Protein AF-A0A7Y4ZI83-F1 (afdb_monomer)

Solvent-accessible surface area (backbone atoms only — not comparable to full-atom values): 14086 Å² total; per-residue (Å²): 133,87,82,83,84,79,80,82,80,75,80,59,68,78,67,56,63,63,75,70,56,76,75,59,47,50,58,58,33,47,51,74,76,33,50,47,45,83,35,78,91,77,43,24,41,30,29,87,87,66,54,76,40,38,51,67,87,85,72,91,67,53,80,66,45,32,53,76,69,40,39,47,45,49,40,56,73,41,74,48,79,61,83,77,60,78,90,58,80,46,89,42,87,79,33,39,49,61,72,34,58,50,62,66,48,50,26,53,56,44,37,81,44,65,68,54,22,58,77,42,50,38,80,48,63,43,83,87,41,81,39,49,28,21,56,90,48,46,62,42,48,49,51,27,25,62,60,40,55,75,53,47,73,38,67,88,54,36,58,44,61,78,37,63,72,47,23,60,50,78,43,58,38,89,98,54,91,49,74,31,59,28,37,45,18,45,22,39,28,39,20,51,95,64,42,42,43,50,90,80,52,81,76,94,61,83,73,78,55,64,71,59,54,38,32,39,34,76,52,24,24,46,53,30,51,54,20,42,74,22,30,46,24,35,34,37,66,45,50,50,62,69,42,91,73,84

Foldseek 3Di:
DDDDDDDDDDDPPVVVVQVPPPQQLQVVLLVVQFQWDDDSVQQFTAFPVGDTAHSDPPDDDDLVCQAAPNGRVSQPVAADDAQLDDQDAQPDLSQARRNGDDVRRLCRGQNVDLVSNVVQWDWDAALNDIATAGVSCRVLRVQLRVLCVVVCVDVLQSLQAPDKPGQADFDADPPGPHTDLNPSSFKTFTNQVQWDFPVVDDDQDASHDSSSCSSNVVSQWDAQSSGSRRTRRMIGHHNSSHDPSD

Mean predicted aligned error: 6.46 Å

Radius of gyration: 21.44 Å; Cα contacts (8 Å, |Δi|>4): 418; chains: 1; bounding box: 78×40×59 Å

Structure (mmCIF, N/CA/C/O backbone):
data_AF-A0A7Y4ZI83-F1
#
_entry.id   AF-A0A7Y4ZI83-F1
#
loop_
_atom_site.group_PDB
_atom_site.id
_atom_site.type_symbol
_atom_site.label_atom_id
_atom_site.label_alt_id
_atom_site.label_comp_id
_atom_site.label_asym_id
_atom_site.label_entity_id
_atom_site.label_seq_id
_atom_site.pdbx_PDB_ins_code
_atom_site.Cartn_x
_atom_site.Cartn_y
_atom_site.Cartn_z
_atom_site.occupancy
_atom_site.B_iso_or_equiv
_atom_site.auth_seq_id
_atom_site.auth_comp_id
_atom_site.auth_asym_id
_atom_site.auth_atom_id
_atom_site.pdbx_PDB_model_num
ATOM 1 N N . VAL A 1 1 ? -59.456 -18.390 36.848 1.00 38.06 1 VAL A N 1
ATOM 2 C CA . VAL A 1 1 ? -59.062 -18.741 35.468 1.00 38.06 1 VAL A CA 1
ATOM 3 C C . VAL A 1 1 ? -58.897 -17.428 34.722 1.00 38.06 1 VAL A C 1
ATOM 5 O O . VAL A 1 1 ? -59.898 -16.741 34.627 1.00 38.06 1 VAL A O 1
ATOM 8 N N . VAL A 1 2 ? -57.631 -17.092 34.410 1.00 41.62 2 VAL A N 1
ATOM 9 C CA . VAL A 1 2 ? -57.035 -16.177 33.392 1.00 41.62 2 VAL A CA 1
ATOM 10 C C . VAL A 1 2 ? -57.798 -14.884 33.008 1.00 41.62 2 VAL A C 1
ATOM 12 O O . VAL A 1 2 ? -59.008 -14.880 32.888 1.00 41.62 2 VAL A O 1
ATOM 15 N N . ASP A 1 3 ? -57.173 -13.730 32.784 1.00 36.31 3 ASP A N 1
ATOM 16 C CA . ASP A 1 3 ? -55.973 -13.545 31.971 1.00 36.31 3 ASP A CA 1
ATOM 17 C C . ASP A 1 3 ? -55.315 -12.178 32.251 1.00 36.31 3 ASP A C 1
ATOM 19 O O . ASP A 1 3 ? -55.998 -11.169 32.444 1.00 36.31 3 ASP A O 1
ATOM 23 N N . ALA A 1 4 ? -53.984 -12.159 32.296 1.00 44.69 4 ALA A N 1
ATOM 24 C CA . ALA A 1 4 ? -53.177 -10.964 32.507 1.00 44.69 4 ALA A CA 1
ATOM 25 C C . ALA A 1 4 ? -52.835 -10.355 31.142 1.00 44.69 4 ALA A C 1
ATOM 27 O O . ALA A 1 4 ? -52.120 -10.960 30.346 1.00 44.69 4 ALA A O 1
ATOM 28 N N . GLY A 1 5 ? -53.349 -9.154 30.870 1.00 37.41 5 GLY A N 1
ATOM 29 C CA . GLY A 1 5 ? -53.087 -8.432 29.627 1.00 37.41 5 GLY A CA 1
ATOM 30 C C . GLY A 1 5 ? -51.596 -8.145 29.442 1.00 37.41 5 GLY A C 1
ATOM 31 O O . GLY A 1 5 ? -50.998 -7.391 30.209 1.00 37.41 5 GLY A O 1
ATOM 32 N N . ALA A 1 6 ? -51.005 -8.746 28.411 1.00 44.97 6 ALA A N 1
ATOM 33 C CA . ALA A 1 6 ? -49.639 -8.487 27.987 1.00 44.97 6 ALA A CA 1
ATOM 34 C C . ALA A 1 6 ? -49.512 -7.050 27.454 1.00 44.97 6 ALA A C 1
ATOM 36 O O . ALA A 1 6 ? -50.158 -6.671 26.475 1.00 44.97 6 ALA A O 1
ATOM 37 N N . ALA A 1 7 ? -48.654 -6.252 28.088 1.00 45.84 7 ALA A N 1
ATOM 38 C CA . ALA A 1 7 ? -48.242 -4.961 27.559 1.00 45.84 7 ALA A CA 1
ATOM 39 C C . ALA A 1 7 ? -47.350 -5.187 26.330 1.00 45.84 7 ALA A C 1
ATOM 41 O O . ALA A 1 7 ? -46.220 -5.662 26.443 1.00 45.84 7 ALA A O 1
ATOM 42 N N . VAL A 1 8 ? -47.865 -4.844 25.150 1.00 49.06 8 VAL A N 1
ATOM 43 C CA . VAL A 1 8 ? -47.078 -4.772 23.917 1.00 49.06 8 VAL A CA 1
ATOM 44 C C . VAL A 1 8 ? -46.172 -3.547 24.022 1.00 49.06 8 VAL A C 1
ATOM 46 O O . VAL A 1 8 ? -46.619 -2.408 23.898 1.00 49.06 8 VAL A O 1
ATOM 49 N N . THR A 1 9 ? -44.890 -3.770 24.293 1.00 48.97 9 THR A N 1
ATOM 50 C CA . THR A 1 9 ? -43.865 -2.728 24.249 1.00 48.97 9 THR A CA 1
ATOM 51 C C . THR A 1 9 ? -43.583 -2.356 22.796 1.00 48.97 9 THR A C 1
ATOM 53 O O . THR A 1 9 ? -42.974 -3.108 22.038 1.00 48.97 9 THR A O 1
ATOM 56 N N . VAL A 1 10 ? -44.039 -1.171 22.394 1.00 52.62 10 VAL A N 1
ATOM 57 C CA . VAL A 1 10 ? -43.678 -0.567 21.106 1.00 52.62 10 VAL A CA 1
ATOM 58 C C . VAL A 1 10 ? -42.205 -0.138 21.180 1.00 52.62 10 VAL A C 1
ATOM 60 O O . VAL A 1 10 ? -41.837 0.565 22.127 1.00 52.62 10 VAL A O 1
ATOM 63 N N . PRO A 1 11 ? -41.333 -0.531 20.234 1.00 47.09 11 PRO A N 1
ATOM 64 C CA . PRO A 1 11 ? -39.945 -0.088 20.249 1.00 47.09 11 PRO A CA 1
ATOM 65 C C . PRO A 1 11 ? -39.889 1.432 20.086 1.00 47.09 11 PRO A C 1
ATOM 67 O O . PRO A 1 11 ? -40.530 1.993 19.199 1.00 47.09 11 PRO A O 1
ATOM 70 N N . SER A 1 12 ? -39.101 2.107 20.924 1.00 47.91 12 SER A N 1
ATOM 71 C CA . SER A 1 12 ? -38.823 3.537 20.770 1.00 47.91 12 SER A CA 1
ATOM 72 C C . SER A 1 12 ? -38.246 3.827 19.378 1.00 47.91 12 SER A C 1
ATOM 74 O O . SER A 1 12 ? -37.313 3.149 18.930 1.00 47.91 12 SER A O 1
ATOM 76 N N . ALA A 1 13 ? -38.761 4.871 18.722 1.00 45.69 13 ALA A N 1
ATOM 77 C CA . ALA A 1 13 ? -38.330 5.354 17.406 1.00 45.69 13 ALA A CA 1
ATOM 78 C C . ALA A 1 13 ? -36.811 5.638 17.321 1.00 45.69 13 ALA A C 1
ATOM 80 O O . ALA A 1 13 ? -36.222 5.572 16.243 1.00 45.69 13 ALA A O 1
ATOM 81 N N . ALA A 1 14 ? -36.143 5.856 18.461 1.00 45.97 14 ALA A N 1
ATOM 82 C CA . ALA A 1 14 ? -34.689 6.026 18.549 1.00 45.97 14 ALA A CA 1
ATOM 83 C C . ALA A 1 14 ? -33.875 4.731 18.316 1.00 45.97 14 ALA A C 1
ATOM 85 O O . ALA A 1 14 ? -32.657 4.787 18.123 1.00 45.97 14 ALA A O 1
ATOM 86 N N . SER A 1 15 ? -34.523 3.562 18.370 1.00 40.34 15 SER A N 1
ATOM 87 C CA . SER A 1 15 ? -33.916 2.257 18.057 1.00 40.34 15 SER A CA 1
ATOM 88 C C . SER A 1 15 ? -34.095 1.857 16.588 1.00 40.34 15 SER A C 1
ATOM 90 O O . SER A 1 15 ? -33.256 1.141 16.044 1.00 40.34 15 SER A O 1
ATOM 92 N N . GLN A 1 16 ? -35.149 2.359 15.935 1.00 33.91 16 GLN A N 1
ATOM 93 C CA . GLN A 1 16 ? -35.398 2.155 14.507 1.00 33.91 16 GLN A CA 1
ATOM 94 C C . GLN A 1 16 ? -34.557 3.110 13.649 1.00 33.91 16 GLN A C 1
ATOM 96 O O . GLN A 1 16 ? -33.965 2.658 12.676 1.00 33.91 16 GLN A O 1
ATOM 101 N N . SER A 1 17 ? -34.351 4.369 14.066 1.00 42.28 17 SER A N 1
ATOM 102 C CA . SER A 1 17 ? -33.544 5.326 13.283 1.00 42.28 17 SER A CA 1
ATOM 103 C C . SER A 1 17 ? -32.049 4.982 13.173 1.00 42.28 17 SER A C 1
ATOM 105 O O . SER A 1 17 ? -31.362 5.508 12.302 1.00 42.28 17 SER A O 1
ATOM 107 N N . ARG A 1 18 ? -31.524 4.083 14.021 1.00 49.78 18 ARG A N 1
ATOM 108 C CA . ARG A 1 18 ? -30.122 3.627 13.950 1.00 49.78 18 ARG A CA 1
ATOM 109 C C . ARG A 1 18 ? -29.888 2.482 12.968 1.00 49.78 18 ARG A C 1
ATOM 111 O O . ARG A 1 18 ? -28.749 2.295 12.554 1.00 49.78 18 ARG A O 1
ATOM 118 N N . LYS A 1 19 ? -30.930 1.726 12.604 1.00 43.03 19 LYS A N 1
ATOM 119 C CA . LYS A 1 19 ? -30.822 0.615 11.642 1.00 43.03 19 LYS A CA 1
ATOM 120 C C . LYS A 1 19 ? -30.797 1.089 10.185 1.00 43.03 19 LYS A C 1
ATOM 122 O O . LYS A 1 19 ? -30.285 0.362 9.343 1.00 43.03 19 LYS A O 1
ATOM 127 N N . ASP A 1 20 ? -31.246 2.320 9.932 1.00 43.06 20 ASP A N 1
ATOM 128 C CA . ASP A 1 20 ? -31.341 2.913 8.591 1.00 43.06 20 ASP A CA 1
ATOM 129 C C . ASP A 1 20 ? -30.224 3.926 8.279 1.00 43.06 20 ASP A C 1
ATOM 131 O O . ASP A 1 20 ? -30.197 4.522 7.200 1.00 43.06 20 ASP A O 1
ATOM 135 N N . ALA A 1 21 ? -29.272 4.134 9.196 1.00 58.34 21 ALA A N 1
ATOM 136 C CA . ALA A 1 21 ? -28.102 4.955 8.906 1.00 58.34 21 ALA A CA 1
ATOM 137 C C . ALA A 1 21 ? -27.223 4.223 7.883 1.00 58.34 21 ALA A C 1
ATOM 139 O O . ALA A 1 21 ? -26.660 3.167 8.179 1.00 58.34 21 ALA A O 1
ATOM 140 N N . ALA A 1 22 ? -27.108 4.786 6.677 1.00 70.00 22 ALA A N 1
ATOM 141 C CA . ALA A 1 22 ? -26.214 4.266 5.654 1.00 70.00 22 ALA A CA 1
ATOM 142 C C . ALA A 1 22 ? -24.811 4.059 6.245 1.00 70.00 22 ALA A C 1
ATOM 144 O O . ALA A 1 22 ? -24.264 4.953 6.895 1.00 70.00 22 ALA A O 1
ATOM 145 N N . LEU A 1 23 ? -24.245 2.867 6.032 1.00 78.00 23 LEU A N 1
ATOM 146 C CA . LEU A 1 23 ? -22.885 2.553 6.464 1.00 78.00 23 LEU A CA 1
ATOM 147 C C . LEU A 1 23 ? -21.909 3.633 5.977 1.00 78.00 23 LEU A C 1
ATOM 149 O O . LEU A 1 23 ? -21.986 4.002 4.797 1.00 78.00 23 LEU A O 1
ATOM 153 N N . PRO A 1 24 ? -20.980 4.103 6.834 1.00 81.00 24 PRO A N 1
ATOM 154 C CA . PRO A 1 24 ? -19.895 4.962 6.387 1.00 81.00 24 PRO A CA 1
ATOM 155 C C . PRO A 1 24 ? -19.172 4.314 5.206 1.00 81.00 24 PRO A C 1
ATOM 157 O O . PRO A 1 24 ? -18.986 3.097 5.176 1.00 81.00 24 PRO A O 1
ATOM 160 N N . ARG A 1 25 ? -18.785 5.133 4.226 1.00 75.25 25 ARG A N 1
ATOM 161 C CA . ARG A 1 25 ? -18.203 4.683 2.953 1.00 75.25 25 ARG A CA 1
ATOM 162 C C . ARG A 1 25 ? -17.086 3.657 3.149 1.00 75.25 25 ARG A C 1
ATOM 164 O O . ARG A 1 25 ? -17.216 2.533 2.673 1.00 75.25 25 ARG A O 1
ATOM 171 N N . GLY A 1 26 ? -16.094 4.002 3.971 1.00 87.62 26 GLY A N 1
ATOM 172 C CA . GLY A 1 26 ? -14.945 3.146 4.265 1.00 87.62 26 GLY A CA 1
ATOM 173 C C . GLY A 1 26 ? -15.297 1.768 4.833 1.00 87.62 26 GLY A C 1
ATOM 174 O O . GLY A 1 26 ? -14.647 0.783 4.499 1.00 87.62 26 GLY A O 1
ATOM 175 N N . VAL A 1 27 ? -16.378 1.651 5.612 1.00 93.69 27 VAL A N 1
ATOM 176 C CA . VAL A 1 27 ? -16.786 0.380 6.237 1.00 93.69 27 VAL A CA 1
ATOM 177 C C . VAL A 1 27 ? -17.100 -0.684 5.187 1.00 93.69 27 VAL A C 1
ATOM 179 O O . VAL A 1 27 ? -16.670 -1.827 5.324 1.00 93.69 27 VAL A O 1
ATOM 182 N N . LYS A 1 28 ? -17.815 -0.317 4.116 1.00 91.75 28 LYS A N 1
ATOM 183 C CA . LYS A 1 28 ? -18.154 -1.263 3.039 1.00 91.75 28 LYS A CA 1
ATOM 184 C C . LYS A 1 28 ? -16.903 -1.771 2.324 1.00 91.75 28 LYS A C 1
ATOM 186 O O . LYS A 1 28 ? -16.801 -2.962 2.049 1.00 91.75 28 LYS A O 1
ATOM 191 N N . CYS A 1 29 ? -15.953 -0.874 2.084 1.00 93.00 29 CYS A N 1
ATOM 192 C CA . CYS A 1 29 ? -14.689 -1.164 1.415 1.00 93.00 29 CYS A CA 1
ATOM 193 C C . CYS A 1 29 ? -13.855 -2.151 2.234 1.00 93.00 29 CYS A C 1
ATOM 195 O O . CYS A 1 29 ? -13.339 -3.130 1.702 1.00 93.00 29 CYS A O 1
ATOM 197 N N . ILE A 1 30 ? -13.781 -1.951 3.554 1.00 96.62 30 ILE A N 1
ATOM 198 C CA . ILE A 1 30 ? -13.048 -2.878 4.417 1.00 96.62 30 ILE A CA 1
ATOM 199 C C . ILE A 1 30 ? -13.700 -4.267 4.427 1.00 96.62 30 ILE A C 1
ATOM 201 O O . ILE A 1 30 ? -12.993 -5.257 4.271 1.00 96.62 30 ILE A O 1
ATOM 205 N N . VAL A 1 31 ? -15.031 -4.358 4.537 1.00 95.56 31 VAL A N 1
ATOM 206 C CA . VAL A 1 31 ? -15.750 -5.650 4.502 1.00 95.56 31 VAL A CA 1
ATOM 207 C C . VAL A 1 31 ? -15.535 -6.397 3.181 1.00 95.56 31 VAL A C 1
ATOM 209 O O . VAL A 1 31 ? -15.493 -7.623 3.168 1.00 95.56 31 VAL A O 1
ATOM 212 N N . HIS A 1 32 ? -15.387 -5.681 2.065 1.00 94.38 32 HIS A N 1
ATOM 213 C CA . HIS A 1 32 ? -15.145 -6.297 0.761 1.00 94.38 32 HIS A CA 1
ATOM 214 C C . HIS A 1 32 ? -13.726 -6.884 0.641 1.00 94.38 32 HIS A C 1
ATOM 216 O O . HIS A 1 32 ? -13.555 -7.978 0.100 1.00 94.38 32 HIS A O 1
ATOM 222 N N . HIS A 1 33 ? -12.707 -6.185 1.151 1.00 95.94 33 HIS A N 1
ATOM 223 C CA . HIS A 1 33 ? -11.301 -6.546 0.903 1.00 95.94 33 HIS A CA 1
ATOM 224 C C . HIS A 1 33 ? -10.627 -7.340 2.026 1.00 95.94 33 HIS A C 1
ATOM 226 O O . HIS A 1 33 ? -9.616 -8.002 1.772 1.00 95.94 33 HIS A O 1
ATOM 232 N N . TYR A 1 34 ? -11.175 -7.317 3.241 1.00 97.81 34 TYR A N 1
ATOM 233 C CA . TYR A 1 34 ? -10.548 -7.892 4.433 1.00 97.81 34 TYR A CA 1
ATOM 234 C C . TYR A 1 34 ? -11.441 -8.921 5.134 1.00 97.81 34 TYR A C 1
ATOM 236 O O . TYR A 1 34 ? -12.664 -8.882 5.046 1.00 97.81 34 TYR A O 1
ATOM 244 N N . ASP A 1 35 ? -10.814 -9.842 5.868 1.00 97.94 35 ASP A N 1
ATOM 245 C CA . ASP A 1 35 ? -11.496 -10.912 6.605 1.00 97.94 35 ASP A CA 1
ATOM 246 C C . ASP A 1 35 ? -12.074 -10.388 7.935 1.00 97.94 35 ASP A C 1
ATOM 248 O O . ASP A 1 35 ? -11.565 -10.681 9.024 1.00 97.94 35 ASP A O 1
ATOM 252 N N . VAL A 1 36 ? -13.140 -9.591 7.830 1.00 98.25 36 VAL A N 1
ATOM 253 C CA . VAL A 1 36 ? -13.862 -8.978 8.952 1.00 98.25 36 VAL A CA 1
ATOM 254 C C . VAL A 1 36 ? -15.372 -9.162 8.833 1.00 98.25 36 VAL A C 1
ATOM 256 O O . VAL A 1 36 ? -15.923 -9.219 7.737 1.00 98.25 36 VAL A O 1
ATOM 259 N N . ASP A 1 37 ? -16.040 -9.177 9.978 1.00 97.25 37 ASP A N 1
ATOM 260 C CA . ASP A 1 37 ? -17.491 -9.202 10.096 1.00 97.25 37 ASP A CA 1
ATOM 261 C C . ASP A 1 37 ? -18.030 -7.826 10.502 1.00 97.25 37 ASP A C 1
ATOM 263 O O . ASP A 1 37 ? -17.409 -7.073 11.260 1.00 97.25 37 ASP A O 1
ATOM 267 N N . LEU A 1 38 ? -19.220 -7.498 10.003 1.00 96.69 38 LEU A N 1
ATOM 268 C CA . LEU A 1 38 ? -19.901 -6.244 10.298 1.00 96.69 38 LEU A CA 1
ATOM 269 C C . LEU A 1 38 ? -20.761 -6.366 11.563 1.00 96.69 38 LEU A C 1
ATOM 271 O O . LEU A 1 38 ? -21.749 -7.098 11.574 1.00 96.69 38 LEU A O 1
ATOM 275 N N . ASP A 1 39 ? -20.465 -5.566 12.587 1.00 95.56 39 ASP A N 1
ATOM 276 C CA . ASP A 1 39 ? -21.328 -5.391 13.756 1.00 95.56 39 ASP A CA 1
ATOM 277 C C . ASP A 1 39 ? -22.006 -4.015 13.723 1.00 95.56 39 ASP A C 1
ATOM 279 O O . ASP A 1 39 ? -21.489 -3.009 14.216 1.00 95.56 39 ASP A O 1
ATOM 283 N N . LEU A 1 40 ? -23.205 -3.973 13.138 1.00 92.44 40 LEU A N 1
ATOM 284 C CA . LEU A 1 40 ? -24.012 -2.754 13.035 1.00 92.44 40 LEU A CA 1
ATOM 285 C C . LEU A 1 40 ? -24.469 -2.214 14.393 1.00 92.44 40 LEU A C 1
ATOM 287 O O . LEU A 1 40 ? -24.540 -0.998 14.573 1.00 92.44 40 LEU A O 1
ATOM 291 N N . ALA A 1 41 ? -24.798 -3.096 15.340 1.00 91.25 41 ALA A N 1
ATOM 292 C CA . ALA A 1 41 ? -25.308 -2.691 16.647 1.00 91.25 41 ALA A CA 1
ATOM 293 C C . ALA A 1 41 ? -24.195 -2.061 17.490 1.00 91.25 41 ALA A C 1
ATOM 295 O O . ALA A 1 41 ? -24.400 -1.018 18.111 1.00 91.25 41 ALA A O 1
ATOM 296 N N . GLY A 1 42 ? -23.010 -2.672 17.455 1.00 92.19 42 GLY A N 1
ATOM 297 C CA . GLY A 1 42 ? -21.800 -2.161 18.086 1.00 92.19 42 GLY A CA 1
ATOM 298 C C . GLY A 1 42 ? -21.071 -1.082 17.285 1.00 92.19 42 GLY A C 1
ATOM 299 O O . GLY A 1 42 ? -20.079 -0.562 17.786 1.00 92.19 42 GLY A O 1
ATOM 300 N N . ARG A 1 43 ? -21.538 -0.755 16.069 1.00 94.88 43 ARG A N 1
ATOM 301 C CA . ARG A 1 43 ? -20.896 0.174 15.120 1.00 94.88 43 ARG A CA 1
ATOM 302 C C . ARG A 1 43 ? -19.400 -0.103 14.943 1.00 94.88 43 ARG A C 1
ATOM 304 O O . ARG A 1 43 ? -18.574 0.802 15.058 1.00 94.88 43 ARG A O 1
ATOM 311 N N . ALA A 1 44 ? -19.065 -1.364 14.698 1.00 97.19 44 ALA A N 1
ATOM 312 C CA . ALA A 1 44 ? -17.690 -1.830 14.615 1.00 97.19 44 ALA A CA 1
ATOM 313 C C . ALA A 1 44 ? -17.509 -2.900 13.534 1.00 97.19 44 ALA A C 1
ATOM 315 O O . ALA A 1 44 ? -18.455 -3.583 13.135 1.00 97.19 44 ALA A O 1
ATOM 316 N N . LEU A 1 45 ? -16.270 -3.054 13.081 1.00 98.00 45 LEU A N 1
ATOM 317 C CA . LEU A 1 45 ? -15.800 -4.223 12.351 1.00 98.00 45 LEU A CA 1
ATOM 318 C C . LEU A 1 45 ? -15.109 -5.169 13.327 1.00 98.00 45 LEU A C 1
ATOM 320 O O . LEU A 1 45 ? -14.360 -4.730 14.202 1.00 98.00 45 LEU A O 1
ATOM 324 N N . VAL A 1 46 ? -15.380 -6.463 13.188 1.00 98.38 46 VAL A N 1
ATOM 325 C CA . VAL A 1 46 ? -14.880 -7.499 14.094 1.00 98.38 46 VAL A CA 1
ATOM 326 C C . VAL A 1 46 ? -14.042 -8.491 13.304 1.00 98.38 46 VAL A C 1
ATOM 328 O O . VAL A 1 46 ? -14.502 -9.037 12.307 1.00 98.38 46 VAL A O 1
ATOM 331 N N . THR A 1 47 ? -12.802 -8.729 13.719 1.00 98.06 47 THR A N 1
ATOM 332 C CA . THR A 1 47 ? -11.977 -9.773 13.096 1.00 98.06 47 THR A CA 1
ATOM 333 C C . THR A 1 47 ? -12.365 -11.150 13.632 1.00 98.06 47 THR A C 1
ATOM 335 O O . THR A 1 47 ? -12.901 -11.275 14.733 1.00 98.06 47 THR A O 1
ATOM 338 N N . LYS A 1 48 ? -12.000 -12.223 12.920 1.00 92.56 48 LYS A N 1
ATOM 339 C CA . LYS A 1 48 ? -12.169 -13.602 13.425 1.00 92.56 48 LYS A CA 1
ATOM 340 C C . LYS A 1 48 ? -11.436 -13.873 14.745 1.00 92.56 48 LYS A C 1
ATOM 342 O O . LYS A 1 48 ? -11.815 -14.783 15.474 1.00 92.56 48 LYS A O 1
ATOM 347 N N . ALA A 1 49 ? -10.393 -13.096 15.044 1.00 93.56 49 ALA A N 1
ATOM 348 C CA . ALA A 1 49 ? -9.663 -13.163 16.308 1.00 93.56 49 ALA A CA 1
ATOM 349 C C . ALA A 1 49 ? -10.380 -12.429 17.459 1.00 93.56 49 ALA A C 1
ATOM 351 O O . ALA A 1 49 ? -9.944 -12.517 18.603 1.00 93.56 49 ALA A O 1
ATOM 352 N N . GLY A 1 50 ? -11.477 -11.721 17.170 1.00 96.44 50 GLY A N 1
ATOM 353 C CA . GLY A 1 50 ? -12.262 -10.969 18.145 1.00 96.44 50 GLY A CA 1
ATOM 354 C C . GLY A 1 50 ? -11.819 -9.517 18.334 1.00 96.44 50 GLY A C 1
ATOM 355 O O . GLY A 1 50 ? -12.410 -8.831 19.168 1.00 96.44 50 GLY A O 1
ATOM 356 N N . ASP A 1 51 ? -10.831 -9.026 17.572 1.00 97.75 51 ASP A N 1
ATOM 357 C CA . ASP A 1 51 ? -10.480 -7.600 17.579 1.00 97.75 51 ASP A CA 1
ATOM 358 C C . ASP A 1 51 ? -11.697 -6.795 17.111 1.00 97.75 51 ASP A C 1
ATOM 360 O O . ASP A 1 51 ? -12.277 -7.099 16.067 1.00 97.75 51 ASP A O 1
ATOM 364 N N . ARG A 1 52 ? -12.078 -5.765 17.869 1.00 98.00 52 ARG A N 1
ATOM 365 C CA . ARG A 1 52 ? -13.201 -4.879 17.542 1.00 98.00 52 ARG A CA 1
ATOM 366 C C . ARG A 1 52 ? -12.675 -3.491 17.220 1.00 98.00 52 ARG A C 1
ATOM 368 O O . ARG A 1 52 ? -12.076 -2.853 18.080 1.00 98.00 52 ARG A O 1
ATOM 375 N N . VAL A 1 53 ? -12.931 -3.028 16.004 1.00 98.12 53 VAL A N 1
ATOM 376 C CA . VAL A 1 53 ? -12.487 -1.722 15.510 1.00 98.12 53 VAL A CA 1
ATOM 377 C C . VAL A 1 53 ? -13.724 -0.870 15.232 1.00 98.12 53 VAL A C 1
ATOM 379 O O . VAL A 1 53 ? -14.551 -1.282 14.413 1.00 98.12 53 VAL A O 1
ATOM 382 N N . PRO A 1 54 ? -13.911 0.274 15.912 1.00 97.00 54 PRO A N 1
ATOM 383 C CA . PRO A 1 54 ? -15.083 1.116 15.700 1.00 97.00 54 PRO A CA 1
ATOM 384 C C . PRO A 1 54 ? -15.106 1.683 14.274 1.00 97.00 54 PRO A C 1
ATOM 386 O O . PRO A 1 54 ? -14.075 1.803 13.619 1.00 97.00 54 PRO A O 1
ATOM 389 N N . PHE A 1 55 ? -16.298 2.017 13.777 1.00 96.31 55 PHE A N 1
ATOM 390 C CA . PHE A 1 55 ? -16.427 2.731 12.501 1.00 96.31 55 PHE A CA 1
ATOM 391 C C . PHE A 1 55 ? -15.909 4.168 12.563 1.00 96.31 55 PHE A C 1
ATOM 393 O O . PHE A 1 55 ? -15.589 4.707 11.511 1.00 96.31 55 PHE A O 1
ATOM 400 N N . ASP A 1 56 ? -16.015 4.760 13.755 1.00 95.44 56 ASP A N 1
ATOM 401 C CA . ASP A 1 56 ? -15.642 6.122 14.136 1.00 95.44 56 ASP A CA 1
ATOM 402 C C . ASP A 1 56 ? -15.623 6.174 15.670 1.00 95.44 56 ASP A C 1
ATOM 404 O O . ASP A 1 56 ? -16.641 5.848 16.302 1.00 95.44 56 ASP A O 1
ATOM 408 N N . ASP A 1 57 ? -14.473 6.486 16.273 1.00 94.75 57 ASP A N 1
ATOM 409 C CA . ASP A 1 57 ? -14.328 6.617 17.730 1.00 94.75 57 ASP A CA 1
ATOM 410 C C . ASP A 1 57 ? -14.721 8.004 18.278 1.00 94.75 57 ASP A C 1
ATOM 412 O O . ASP A 1 57 ? -14.776 8.207 19.496 1.00 94.75 57 ASP A O 1
ATOM 416 N N . GLY A 1 58 ? -15.059 8.943 17.392 1.00 95.06 58 GLY A N 1
ATOM 417 C CA . GLY A 1 58 ? -15.492 10.302 17.695 1.00 95.06 58 GLY A CA 1
ATOM 418 C C . GLY A 1 58 ? -14.361 11.252 18.090 1.00 95.06 58 GLY A C 1
ATOM 419 O O . GLY A 1 58 ? -14.639 12.388 18.490 1.00 95.06 58 GLY A O 1
ATOM 420 N N . GLN A 1 59 ? -13.098 10.825 18.018 1.00 96.06 59 GLN A N 1
ATOM 421 C CA . GLN A 1 59 ? -11.954 11.636 18.415 1.00 96.06 59 GLN A CA 1
ATOM 422 C C . GLN A 1 59 ? -11.422 12.473 17.249 1.00 96.06 59 GLN A C 1
ATOM 424 O O . GLN A 1 59 ? -11.252 12.021 16.121 1.00 96.06 59 GLN A O 1
ATOM 429 N N . THR A 1 60 ? -11.061 13.726 17.534 1.00 96.12 60 THR A N 1
ATOM 430 C CA . THR A 1 60 ? -10.267 14.522 16.590 1.00 96.12 60 THR A CA 1
ATOM 431 C C . THR A 1 60 ? -8.794 14.171 16.756 1.00 96.12 60 THR A C 1
ATOM 433 O O . THR A 1 60 ? -8.162 14.591 17.724 1.00 96.12 60 THR A O 1
ATOM 436 N N . LYS A 1 61 ? -8.251 13.408 15.806 1.00 96.31 61 LYS A N 1
ATOM 437 C CA . LYS A 1 61 ? -6.870 12.909 15.836 1.00 96.31 61 LYS A CA 1
ATOM 438 C C . LYS A 1 61 ? -5.909 13.767 15.009 1.00 96.31 61 LYS A C 1
ATOM 440 O O . LYS A 1 61 ? -6.254 14.245 13.924 1.00 96.31 61 LYS A O 1
ATOM 445 N N . THR A 1 62 ? -4.679 13.924 15.498 1.00 96.56 62 THR A N 1
ATOM 446 C CA . THR A 1 62 ? -3.538 14.425 14.711 1.00 96.56 62 THR A CA 1
ATOM 447 C C . THR A 1 62 ? -3.109 13.402 13.653 1.00 96.56 62 THR A C 1
ATOM 449 O O . THR A 1 62 ? -3.468 12.228 13.739 1.00 96.56 62 THR A O 1
ATOM 452 N N . ALA A 1 63 ? -2.300 13.810 12.667 1.00 94.75 63 ALA A N 1
ATOM 453 C CA . ALA A 1 63 ? -1.762 12.886 11.661 1.00 94.75 63 ALA A CA 1
ATOM 454 C C . ALA A 1 63 ? -0.992 11.708 12.291 1.00 94.75 63 ALA A C 1
ATOM 456 O O . ALA A 1 63 ? -1.135 10.569 11.854 1.00 94.75 63 ALA A O 1
ATOM 457 N N . GLU A 1 64 ? -0.237 11.965 13.361 1.00 95.06 64 GLU A N 1
ATOM 458 C CA . GLU A 1 64 ? 0.467 10.932 14.125 1.00 95.06 64 GLU A CA 1
ATOM 459 C C . GLU A 1 64 ? -0.501 9.998 14.865 1.00 95.06 64 GLU A C 1
ATOM 461 O O . GLU A 1 64 ? -0.367 8.781 14.773 1.00 95.06 64 GLU A O 1
ATOM 466 N N . GLN A 1 65 ? -1.528 10.535 15.529 1.00 97.25 65 GLN A N 1
ATOM 467 C CA . GLN A 1 65 ? -2.520 9.713 16.232 1.00 97.25 65 GLN A CA 1
ATOM 468 C C . GLN A 1 65 ? -3.290 8.791 15.281 1.00 97.25 65 GLN A C 1
ATOM 470 O O . GLN A 1 65 ? -3.499 7.626 15.610 1.00 97.25 65 GLN A O 1
ATOM 475 N N . ARG A 1 66 ? -3.635 9.263 14.074 1.00 96.75 66 ARG A N 1
ATOM 476 C CA . ARG A 1 66 ? -4.238 8.409 13.034 1.00 96.75 66 ARG A CA 1
ATOM 477 C C . ARG A 1 66 ? -3.311 7.287 12.587 1.00 96.75 66 ARG A C 1
ATOM 479 O O . ARG A 1 66 ? -3.767 6.263 12.106 1.00 96.75 66 ARG A O 1
ATOM 486 N N . LEU A 1 67 ? -1.998 7.466 12.685 1.00 96.31 67 LEU A N 1
ATOM 487 C CA . LEU A 1 67 ? -1.051 6.416 12.328 1.00 96.31 67 LEU A CA 1
ATOM 488 C C . LEU A 1 67 ? -0.903 5.379 13.443 1.00 96.31 67 LEU A C 1
ATOM 490 O O . LEU A 1 67 ? -0.788 4.199 13.121 1.00 96.31 67 LEU A O 1
ATOM 494 N N . GLU A 1 68 ? -0.889 5.805 14.707 1.00 96.31 68 GLU A N 1
ATOM 495 C CA . GLU A 1 68 ? -0.596 4.937 15.855 1.00 96.31 68 GLU A CA 1
ATOM 496 C C . GLU A 1 68 ? -1.835 4.245 16.443 1.00 96.31 68 GLU A C 1
ATOM 498 O O . GLU A 1 68 ? -1.758 3.078 16.823 1.00 96.31 68 GLU A O 1
ATOM 503 N N . THR A 1 69 ? -2.988 4.920 16.484 1.00 96.44 69 THR A N 1
ATOM 504 C CA . THR A 1 69 ? -4.245 4.367 17.020 1.00 96.44 69 THR A CA 1
ATOM 505 C C . THR A 1 69 ? -5.437 4.616 16.082 1.00 96.44 69 THR A C 1
ATOM 507 O O . THR A 1 69 ? -6.379 5.310 16.477 1.00 96.44 69 THR A O 1
ATOM 510 N N . PRO A 1 70 ? -5.406 4.091 14.841 1.00 97.44 70 PRO A N 1
ATOM 511 C CA . PRO A 1 70 ? -6.500 4.261 13.897 1.00 97.44 70 PRO A CA 1
ATOM 512 C C . PRO A 1 70 ? -7.711 3.384 14.193 1.00 97.44 70 PRO A C 1
ATOM 514 O O . PRO A 1 70 ? -7.616 2.275 14.724 1.00 97.44 70 PRO A O 1
ATOM 517 N N . ASP A 1 71 ? -8.829 3.853 13.677 1.00 97.25 71 ASP A N 1
ATOM 518 C CA . ASP A 1 71 ? -10.084 3.163 13.414 1.00 97.25 71 ASP A CA 1
ATOM 519 C C . ASP A 1 71 ? -10.422 3.230 11.911 1.00 97.25 71 ASP A C 1
ATOM 521 O O . ASP A 1 71 ? -9.553 3.470 11.064 1.00 97.25 71 ASP A O 1
ATOM 525 N N . VAL A 1 72 ? -11.652 2.865 11.542 1.00 96.81 72 VAL A N 1
ATOM 526 C CA . VAL A 1 72 ? -12.008 2.632 10.138 1.00 96.81 72 VAL A CA 1
ATOM 527 C C . VAL A 1 72 ? -11.968 3.918 9.323 1.00 96.81 72 VAL A C 1
ATOM 529 O O . VAL A 1 72 ? -11.382 3.925 8.246 1.00 96.81 72 VAL A O 1
ATOM 532 N N . GLU A 1 73 ? -12.593 4.990 9.787 1.00 95.31 73 GLU A N 1
ATOM 533 C CA . GLU A 1 73 ? -12.636 6.289 9.120 1.00 95.31 73 GLU A CA 1
ATOM 534 C C . GLU A 1 73 ? -11.252 6.913 8.949 1.00 95.31 73 GLU A C 1
ATOM 536 O O . GLU A 1 73 ? -10.994 7.521 7.906 1.00 95.31 73 GLU A O 1
ATOM 541 N N . ASP A 1 74 ? -10.339 6.706 9.903 1.00 96.56 74 ASP A N 1
ATOM 542 C CA . ASP A 1 74 ? -8.972 7.218 9.823 1.00 96.56 74 ASP A CA 1
ATOM 543 C C . ASP A 1 74 ? -8.222 6.678 8.594 1.00 96.56 74 ASP A C 1
ATOM 545 O O . ASP A 1 74 ? -7.433 7.404 7.980 1.00 96.56 74 ASP A O 1
ATOM 549 N N . MET A 1 75 ? -8.506 5.438 8.168 1.00 96.12 75 MET A N 1
ATOM 550 C CA . MET A 1 75 ? -7.934 4.855 6.942 1.00 96.12 75 MET A CA 1
ATOM 551 C C . MET A 1 75 ? -8.334 5.620 5.671 1.00 96.12 75 MET A C 1
ATOM 553 O O . MET A 1 75 ? -7.614 5.558 4.673 1.00 96.12 75 MET A O 1
ATOM 557 N N . PHE A 1 76 ? -9.449 6.355 5.712 1.00 94.12 76 PHE A N 1
ATOM 558 C CA . PHE A 1 76 ? -10.018 7.104 4.587 1.00 94.12 76 PHE A CA 1
ATOM 559 C C . PHE A 1 76 ? -9.968 8.625 4.792 1.00 94.12 76 PHE A C 1
ATOM 561 O O . PHE A 1 76 ? -10.470 9.372 3.951 1.00 94.12 76 PHE A O 1
ATOM 568 N N . ALA A 1 77 ? -9.340 9.107 5.873 1.00 92.06 77 ALA A N 1
ATOM 569 C CA . ALA A 1 77 ? -9.240 10.535 6.184 1.00 92.06 77 ALA A CA 1
ATOM 570 C C . ALA A 1 77 ? -8.557 11.344 5.065 1.00 92.06 77 ALA A C 1
ATOM 572 O O . ALA A 1 77 ? -8.855 12.524 4.870 1.00 92.06 77 ALA A O 1
ATOM 573 N N . MET A 1 78 ? -7.661 10.705 4.307 1.00 92.38 78 MET A N 1
ATOM 574 C CA . MET A 1 78 ? -7.052 11.261 3.103 1.00 92.38 78 MET A CA 1
ATOM 575 C C . MET A 1 78 ? -7.403 10.414 1.888 1.00 92.38 78 MET A C 1
ATOM 577 O O . MET A 1 78 ? -7.038 9.242 1.797 1.00 92.38 78 MET A O 1
ATOM 581 N N . ARG A 1 79 ? -8.074 11.041 0.920 1.00 92.75 79 ARG A N 1
ATOM 582 C CA . ARG A 1 79 ? -8.426 10.397 -0.343 1.00 92.75 79 ARG A CA 1
ATOM 583 C C . ARG A 1 79 ? -7.169 10.122 -1.164 1.00 92.75 79 ARG A C 1
ATOM 585 O O . ARG A 1 79 ? -6.444 11.053 -1.514 1.00 92.75 79 ARG A O 1
ATOM 592 N N . TYR A 1 80 ? -6.960 8.861 -1.533 1.00 95.69 80 TYR A N 1
ATOM 593 C CA . TYR A 1 80 ? -5.898 8.505 -2.467 1.00 95.69 80 TYR A CA 1
ATOM 594 C C . TYR A 1 80 ? -6.196 9.063 -3.874 1.00 95.69 80 TYR A C 1
ATOM 596 O O . TYR A 1 80 ? -7.360 9.059 -4.294 1.00 95.69 80 TYR A O 1
ATOM 604 N N . PRO A 1 81 ? -5.192 9.592 -4.605 1.00 95.31 81 PRO A N 1
ATOM 605 C CA . PRO A 1 81 ? -5.404 10.132 -5.944 1.00 95.31 81 PRO A CA 1
ATOM 606 C C . PRO A 1 81 ? -6.067 9.131 -6.896 1.00 95.31 81 PRO A C 1
ATOM 608 O O . PRO A 1 81 ? -5.796 7.932 -6.861 1.00 95.31 81 PRO A O 1
ATOM 611 N N . ALA A 1 82 ? -6.921 9.634 -7.790 1.00 94.38 82 ALA A N 1
ATOM 612 C CA . ALA A 1 82 ? -7.549 8.799 -8.807 1.00 94.38 82 ALA A CA 1
ATOM 613 C C . ALA A 1 82 ? -6.496 8.190 -9.750 1.00 94.38 82 ALA A C 1
ATOM 615 O O . ALA A 1 82 ? -5.438 8.781 -9.990 1.00 94.38 82 ALA A O 1
ATOM 616 N N . ARG A 1 83 ? -6.811 7.030 -10.333 1.00 95.06 83 ARG A N 1
ATOM 617 C CA . ARG A 1 83 ? -5.946 6.349 -11.309 1.00 95.06 83 ARG A CA 1
ATOM 618 C C . ARG A 1 83 ? -5.543 7.290 -12.445 1.00 95.06 83 ARG A C 1
ATOM 620 O O . ARG A 1 83 ? -6.393 7.998 -12.981 1.00 95.06 83 ARG A O 1
ATOM 627 N N . GLY A 1 84 ? -4.262 7.281 -12.812 1.00 95.25 84 GLY A N 1
ATOM 628 C CA . GLY A 1 84 ? -3.729 8.139 -13.874 1.00 95.25 84 GLY A CA 1
ATOM 629 C C . GLY A 1 84 ? -3.554 9.607 -13.474 1.00 95.25 84 GLY A C 1
ATOM 630 O O . GLY A 1 84 ? -3.238 10.436 -14.326 1.00 95.25 84 GLY A O 1
ATOM 631 N N . THR A 1 85 ? -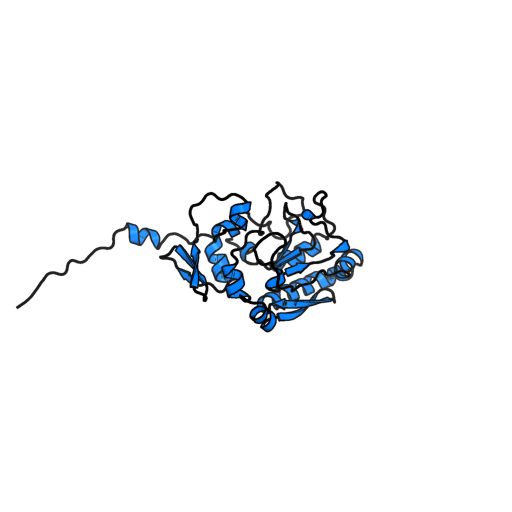3.743 9.961 -12.194 1.00 97.12 85 THR A N 1
ATOM 632 C CA . THR A 1 85 ? -3.396 11.305 -11.711 1.00 97.12 85 THR A CA 1
ATOM 633 C C . THR A 1 85 ? -1.898 11.543 -11.943 1.00 97.12 85 THR A C 1
ATOM 635 O O . THR A 1 85 ? -1.090 10.735 -11.462 1.00 97.12 85 THR A O 1
ATOM 638 N N . PRO A 1 86 ? -1.499 12.649 -12.604 1.00 98.19 86 PRO A N 1
ATOM 639 C CA . PRO A 1 86 ? -0.093 12.965 -12.820 1.00 98.19 86 PRO A CA 1
ATOM 640 C C . PRO A 1 86 ? 0.710 12.947 -11.518 1.00 98.19 86 PRO A C 1
ATOM 642 O O . PRO A 1 86 ? 0.235 13.384 -10.466 1.00 98.19 86 PRO A O 1
ATOM 645 N N . ILE A 1 87 ? 1.925 12.411 -11.573 1.00 98.00 87 ILE A N 1
ATOM 646 C CA . ILE A 1 87 ? 2.861 12.433 -10.454 1.00 98.00 87 ILE A CA 1
ATOM 647 C C . ILE A 1 87 ? 3.224 13.888 -10.161 1.00 98.00 87 ILE A C 1
ATOM 649 O O . ILE A 1 87 ? 3.708 14.618 -11.025 1.00 98.00 87 ILE A O 1
ATOM 653 N N . ALA A 1 88 ? 3.002 14.287 -8.916 1.00 96.38 88 ALA A N 1
ATOM 654 C CA . ALA A 1 88 ? 3.326 15.599 -8.391 1.00 96.38 88 ALA A CA 1
ATOM 655 C C . ALA A 1 88 ? 3.823 15.449 -6.953 1.00 96.38 88 ALA A C 1
ATOM 657 O O . ALA A 1 88 ? 3.543 14.441 -6.298 1.00 96.38 88 ALA A O 1
ATOM 658 N N . ALA A 1 89 ? 4.546 16.460 -6.476 1.00 93.88 89 ALA A N 1
ATOM 659 C CA . ALA A 1 89 ? 4.939 16.518 -5.080 1.00 93.88 89 ALA A CA 1
ATOM 660 C C . ALA A 1 89 ? 3.692 16.578 -4.165 1.00 93.88 89 ALA A C 1
ATOM 662 O O . ALA A 1 89 ? 2.686 17.185 -4.553 1.00 93.88 89 ALA A O 1
ATOM 663 N N . PRO A 1 90 ? 3.764 15.988 -2.960 1.00 94.56 90 PRO A N 1
ATOM 664 C CA . PRO A 1 90 ? 2.737 16.112 -1.929 1.00 94.56 90 PRO A CA 1
ATOM 665 C C . PRO A 1 90 ? 2.442 17.580 -1.604 1.00 94.56 90 PRO A C 1
ATOM 667 O O . PRO A 1 90 ? 3.334 18.431 -1.631 1.00 94.56 90 PRO A O 1
ATOM 670 N N . LYS A 1 91 ? 1.182 17.889 -1.297 1.00 92.50 91 LYS A N 1
ATOM 671 C CA . LYS A 1 91 ? 0.690 19.266 -1.124 1.00 92.50 91 LYS A CA 1
ATOM 672 C C . LYS A 1 91 ? 1.050 19.883 0.225 1.00 92.50 91 LYS A C 1
ATOM 674 O O . LYS A 1 91 ? 0.976 21.102 0.367 1.00 92.50 91 LYS A O 1
ATOM 679 N N . GLY A 1 92 ? 1.398 19.067 1.215 1.00 93.62 92 GLY A N 1
ATOM 680 C CA . GLY A 1 92 ? 1.681 19.513 2.574 1.00 93.62 92 GLY A CA 1
ATOM 681 C C . GLY A 1 92 ? 2.470 18.480 3.378 1.00 93.62 92 GLY A C 1
ATOM 682 O O . GLY A 1 92 ? 2.672 17.369 2.898 1.00 93.62 92 GLY A O 1
ATOM 683 N N . PRO A 1 93 ? 2.917 18.838 4.594 1.00 92.75 93 PRO A N 1
ATOM 684 C CA . PRO A 1 93 ? 3.792 17.996 5.418 1.00 92.75 93 PRO A CA 1
ATOM 685 C C . PRO A 1 93 ? 3.143 16.686 5.892 1.00 92.75 93 PRO A C 1
ATOM 687 O O . PRO A 1 93 ? 3.858 15.721 6.138 1.00 92.75 93 PRO A O 1
ATOM 690 N N . ASP A 1 94 ? 1.811 16.642 5.957 1.00 94.75 94 ASP A N 1
ATOM 691 C CA . ASP A 1 94 ? 1.032 15.463 6.357 1.00 94.75 94 ASP A CA 1
ATOM 692 C C . ASP A 1 94 ? 0.204 14.883 5.193 1.00 94.75 94 ASP A C 1
ATOM 694 O O . ASP A 1 94 ? -0.725 14.114 5.424 1.00 94.75 94 ASP A O 1
ATOM 698 N N . ASP A 1 95 ? 0.494 15.268 3.940 1.00 96.19 95 ASP A N 1
ATOM 699 C CA . ASP A 1 95 ? -0.205 14.753 2.751 1.00 96.19 95 ASP A CA 1
ATOM 700 C C . ASP A 1 95 ? 0.282 13.336 2.417 1.00 96.19 95 ASP A C 1
ATOM 702 O O . ASP A 1 95 ? 1.185 13.119 1.612 1.00 96.19 95 ASP A O 1
ATOM 706 N N . ASP A 1 96 ? -0.296 12.368 3.117 1.00 96.88 96 ASP A N 1
ATOM 707 C CA . ASP A 1 96 ? 0.147 10.980 3.203 1.00 96.88 96 ASP A CA 1
ATOM 708 C C . ASP A 1 96 ? -0.982 9.986 2.856 1.00 96.88 96 ASP A C 1
ATOM 710 O O . ASP A 1 96 ? -1.316 9.088 3.646 1.00 96.88 96 ASP A O 1
ATOM 714 N N . PRO A 1 97 ? -1.619 10.122 1.680 1.00 96.56 97 PRO A N 1
ATOM 715 C CA . PRO A 1 97 ? -2.789 9.328 1.342 1.00 96.56 97 PRO A CA 1
ATOM 716 C C . PRO A 1 97 ? -2.477 7.826 1.382 1.00 96.56 97 PRO A C 1
ATOM 718 O O . PRO A 1 97 ? -1.536 7.340 0.751 1.00 96.56 97 PRO A O 1
ATOM 721 N N . GLY A 1 98 ? -3.285 7.081 2.136 1.00 95.12 98 G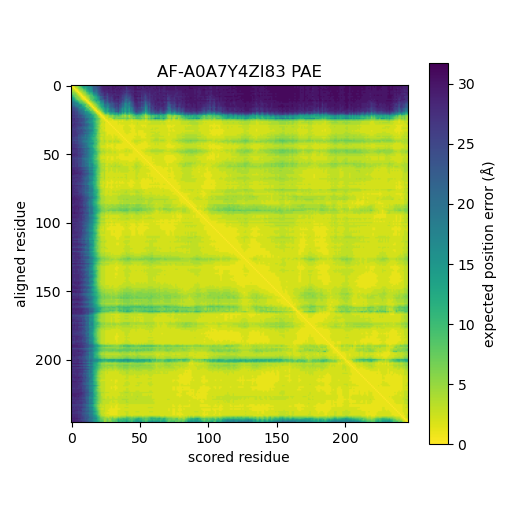LY A N 1
ATOM 722 C CA . GLY A 1 98 ? -3.148 5.634 2.289 1.00 95.12 98 GLY A CA 1
ATOM 723 C C . GLY A 1 98 ? -2.088 5.154 3.289 1.00 95.12 98 GLY A C 1
ATOM 724 O O . GLY A 1 98 ? -1.960 3.946 3.455 1.00 95.12 98 GLY A O 1
ATOM 725 N N . ARG A 1 99 ? -1.350 6.017 4.011 1.00 95.94 99 ARG A N 1
ATOM 726 C CA . ARG A 1 99 ? -0.387 5.542 5.039 1.00 95.94 99 ARG A CA 1
ATOM 727 C C . ARG A 1 99 ? -1.045 4.953 6.290 1.00 95.94 99 ARG A C 1
ATOM 729 O O . ARG A 1 99 ? -0.415 4.152 6.983 1.00 95.94 99 ARG A O 1
ATOM 736 N N . VAL A 1 100 ? -2.283 5.345 6.588 1.00 97.00 100 VAL A N 1
ATOM 737 C CA . VAL A 1 100 ? -3.036 4.854 7.750 1.00 97.00 100 VAL A CA 1
ATOM 738 C C . VAL A 1 100 ? -3.522 3.423 7.508 1.00 97.00 100 VAL A C 1
ATOM 740 O O . VAL A 1 100 ? -4.061 3.098 6.444 1.00 97.00 100 VAL A O 1
ATOM 743 N N . ARG A 1 101 ? -3.299 2.554 8.502 1.00 96.12 101 ARG A N 1
ATOM 744 C CA . ARG A 1 101 ? -3.631 1.125 8.468 1.00 96.12 101 ARG A CA 1
ATOM 745 C C . ARG A 1 101 ? -4.138 0.679 9.827 1.00 96.12 101 ARG A C 1
ATOM 747 O O . ARG A 1 101 ? -3.424 0.806 10.816 1.00 96.12 101 ARG A O 1
ATOM 754 N N . VAL A 1 102 ? -5.302 0.048 9.853 1.00 97.94 102 VAL A N 1
ATOM 755 C CA . VAL A 1 102 ? -5.743 -0.721 11.016 1.00 97.94 102 VAL A CA 1
ATOM 756 C C . VAL A 1 102 ? -5.111 -2.110 10.945 1.00 97.94 102 VAL A C 1
ATOM 758 O O . VAL A 1 102 ? -5.525 -2.966 10.160 1.00 97.94 102 VAL A O 1
ATOM 761 N N . GLU A 1 103 ? -4.087 -2.345 11.767 1.00 97.12 103 GLU A N 1
ATOM 762 C CA . GLU A 1 103 ? -3.283 -3.576 11.720 1.00 97.12 103 GLU A CA 1
ATOM 763 C C . GLU A 1 103 ? -4.120 -4.849 11.943 1.00 97.12 103 GLU A C 1
ATOM 765 O O . GLU A 1 103 ? -3.848 -5.888 11.340 1.00 97.12 103 GLU A O 1
ATOM 770 N N . ALA A 1 104 ? -5.186 -4.763 12.747 1.00 98.19 104 ALA A N 1
ATOM 771 C CA . ALA A 1 104 ? -6.090 -5.881 13.013 1.00 98.19 104 ALA A CA 1
ATOM 772 C C . ALA A 1 104 ? -6.675 -6.488 11.724 1.00 98.19 104 ALA A C 1
ATOM 774 O O . ALA A 1 104 ? -6.723 -7.711 11.590 1.00 98.19 104 ALA A O 1
ATOM 775 N N . PHE A 1 105 ? -7.039 -5.659 10.738 1.00 98.50 105 PHE A N 1
ATOM 776 C CA . PHE A 1 105 ? -7.587 -6.136 9.464 1.00 98.50 105 PHE A CA 1
ATOM 777 C C . PHE A 1 105 ? -6.537 -6.882 8.636 1.00 98.50 105 PHE A C 1
ATOM 779 O O . PHE A 1 105 ? -6.832 -7.902 8.013 1.00 98.50 105 PHE A O 1
ATOM 786 N N . PHE A 1 106 ? -5.287 -6.421 8.675 1.00 98.50 106 PHE A N 1
ATOM 787 C CA . PHE A 1 106 ? -4.180 -7.019 7.933 1.00 98.50 106 PHE A CA 1
ATOM 788 C C . PHE A 1 106 ? -3.783 -8.356 8.550 1.00 98.50 106 PHE A C 1
ATOM 790 O O . PHE A 1 106 ? -3.667 -9.345 7.830 1.00 98.50 106 PHE A O 1
ATOM 797 N N . ARG A 1 107 ? -3.663 -8.420 9.883 1.00 98.19 107 ARG A N 1
ATOM 798 C CA . ARG A 1 107 ? -3.406 -9.676 10.601 1.00 98.19 107 ARG A CA 1
ATOM 799 C C . ARG A 1 107 ? -4.493 -10.711 10.335 1.00 98.19 107 ARG A C 1
ATOM 801 O O . ARG A 1 107 ? -4.173 -11.855 10.032 1.00 98.19 107 ARG A O 1
ATOM 808 N N . ALA A 1 108 ? -5.761 -10.303 10.395 1.00 98.31 108 ALA A N 1
ATOM 809 C CA . ALA A 1 108 ? -6.891 -11.193 10.144 1.00 98.31 108 ALA A CA 1
ATOM 810 C C . ALA A 1 108 ? -6.907 -11.753 8.712 1.00 98.31 108 ALA A C 1
ATOM 812 O O . ALA A 1 108 ? -7.280 -12.904 8.509 1.00 98.31 108 ALA A O 1
ATOM 813 N N . THR A 1 109 ? -6.476 -10.952 7.733 1.00 98.38 109 THR A N 1
ATOM 814 C CA . THR A 1 109 ? -6.580 -11.278 6.300 1.00 98.38 109 THR A CA 1
ATOM 815 C C . THR A 1 109 ? -5.354 -12.016 5.758 1.00 98.38 109 THR A C 1
ATOM 817 O O . THR A 1 109 ? -5.479 -12.943 4.948 1.00 98.38 109 THR A O 1
ATOM 820 N N . TYR A 1 110 ? -4.159 -11.601 6.188 1.00 98.50 110 TYR A N 1
ATOM 821 C CA . TYR A 1 110 ? -2.876 -12.045 5.633 1.00 98.50 110 TYR A CA 1
ATOM 822 C C . TYR A 1 110 ? -2.058 -12.920 6.595 1.00 98.50 110 TYR A C 1
ATOM 824 O O . TYR A 1 110 ? -1.172 -13.644 6.151 1.00 98.50 110 TYR A O 1
ATOM 832 N N . GLY A 1 111 ? -2.361 -12.894 7.895 1.00 98.19 111 GLY A N 1
ATOM 833 C CA . GLY A 1 111 ? -1.657 -13.652 8.933 1.00 98.19 111 GLY A CA 1
ATOM 834 C C . GLY A 1 111 ? -1.158 -12.755 10.066 1.00 98.19 111 GLY A C 1
ATOM 835 O O . GLY A 1 111 ? -0.647 -11.658 9.835 1.00 98.19 111 GLY A O 1
ATOM 836 N N . ALA A 1 112 ? -1.300 -13.227 11.304 1.00 97.56 112 ALA A N 1
ATOM 837 C CA . ALA A 1 112 ? -0.905 -12.515 12.517 1.00 97.56 112 ALA A CA 1
ATOM 838 C C . ALA A 1 112 ? 0.533 -12.832 12.958 1.00 97.56 112 ALA A C 1
ATOM 840 O O . ALA A 1 112 ? 1.090 -12.128 13.800 1.00 97.56 112 ALA A O 1
ATOM 841 N N . THR A 1 113 ? 1.134 -13.891 12.407 1.00 98.38 113 THR A N 1
ATOM 842 C CA . THR A 1 113 ? 2.513 -14.309 12.697 1.00 98.38 113 THR A CA 1
ATOM 843 C C . THR A 1 113 ? 3.315 -14.551 11.420 1.00 98.38 113 THR A C 1
ATOM 845 O O . THR A 1 113 ? 2.750 -14.868 10.374 1.00 98.38 113 THR A O 1
ATOM 848 N N . ALA A 1 114 ? 4.650 -14.496 11.515 1.00 98.56 114 ALA A N 1
ATOM 849 C CA . ALA A 1 114 ? 5.543 -14.811 10.395 1.00 98.56 114 ALA A CA 1
ATOM 850 C C . ALA A 1 114 ? 5.239 -16.188 9.789 1.00 98.56 114 ALA A C 1
ATOM 852 O O . ALA A 1 114 ? 5.158 -16.329 8.574 1.00 98.56 114 ALA A O 1
ATOM 853 N N . ARG A 1 115 ? 4.985 -17.189 10.645 1.00 98.69 115 ARG A N 1
ATOM 854 C CA . ARG A 1 115 ? 4.662 -18.556 10.220 1.00 98.69 115 ARG A CA 1
ATOM 855 C C . ARG A 1 115 ? 3.378 -18.616 9.395 1.00 98.69 115 ARG A C 1
ATOM 857 O O . ARG A 1 115 ? 3.327 -19.334 8.402 1.00 98.69 115 ARG A O 1
ATOM 864 N N . GLU A 1 116 ? 2.341 -17.900 9.823 1.00 98.62 116 GLU A N 1
ATOM 865 C CA . GLU A 1 116 ? 1.056 -17.855 9.118 1.00 98.62 116 GLU A CA 1
ATOM 866 C C . GLU A 1 116 ? 1.180 -17.173 7.758 1.00 98.62 116 GLU A C 1
ATOM 868 O O . GLU A 1 116 ? 0.664 -17.701 6.775 1.00 98.62 116 GLU A O 1
ATOM 873 N N . VAL A 1 117 ? 1.905 -16.050 7.685 1.00 98.75 117 VAL A N 1
ATOM 874 C CA . VAL A 1 117 ? 2.143 -15.355 6.414 1.00 98.75 117 VAL A CA 1
ATOM 875 C C . VAL A 1 117 ? 2.979 -16.236 5.481 1.00 98.75 117 VAL A C 1
ATOM 877 O O . VAL A 1 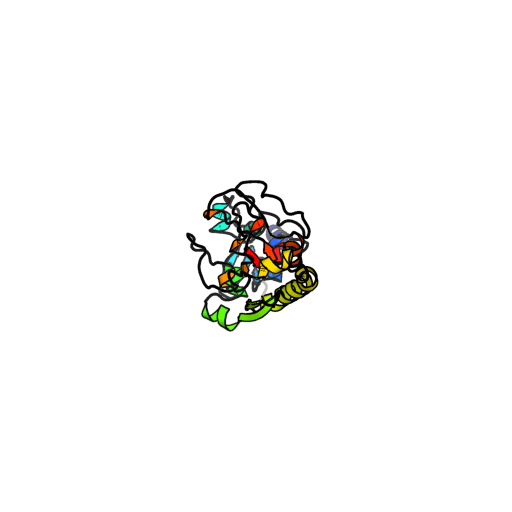117 ? 2.600 -16.445 4.332 1.00 98.75 117 VAL A O 1
ATOM 880 N N . GLU A 1 118 ? 4.087 -16.805 5.968 1.00 98.75 118 GLU A N 1
ATOM 881 C CA . GLU A 1 118 ? 5.010 -17.634 5.178 1.00 98.75 118 GLU A CA 1
ATOM 882 C C . GLU A 1 118 ? 4.350 -18.860 4.565 1.00 98.75 118 GLU A C 1
ATOM 884 O O . GLU A 1 118 ? 4.652 -19.197 3.420 1.00 98.75 118 GLU A O 1
ATOM 889 N N . ALA A 1 119 ? 3.421 -19.487 5.289 1.00 98.75 119 ALA A N 1
ATOM 890 C CA . ALA A 1 119 ? 2.658 -20.627 4.795 1.00 98.75 119 ALA A CA 1
ATOM 891 C C . ALA A 1 119 ? 1.782 -20.294 3.573 1.00 98.75 119 ALA A C 1
ATOM 893 O O . ALA A 1 119 ? 1.381 -21.201 2.848 1.00 98.75 119 ALA A O 1
ATOM 894 N N . ARG A 1 120 ? 1.495 -19.008 3.339 1.00 98.75 120 ARG A N 1
ATOM 895 C CA . ARG A 1 120 ? 0.625 -18.508 2.262 1.00 98.75 120 ARG A CA 1
ATOM 896 C C . ARG A 1 120 ? 1.382 -17.712 1.201 1.00 98.75 120 ARG A C 1
ATOM 898 O O . ARG A 1 120 ? 0.766 -17.132 0.305 1.00 98.75 120 ARG A O 1
ATOM 905 N N . LEU A 1 121 ? 2.713 -17.655 1.285 1.00 98.88 121 LEU A N 1
ATOM 906 C CA . LEU A 1 121 ? 3.525 -16.995 0.269 1.00 98.88 121 LEU A CA 1
ATOM 907 C C . LEU A 1 121 ? 3.644 -17.872 -0.978 1.00 98.88 121 LEU A C 1
ATOM 909 O O . LEU A 1 121 ? 4.054 -19.030 -0.926 1.00 98.88 121 LEU A O 1
ATOM 913 N N . VAL A 1 122 ? 3.368 -17.271 -2.127 1.00 98.81 122 VAL A N 1
ATOM 914 C CA . VAL A 1 122 ? 3.543 -17.858 -3.456 1.00 98.81 122 VAL A CA 1
ATOM 915 C C . VAL A 1 122 ? 4.572 -17.058 -4.244 1.00 98.81 122 VAL A C 1
ATOM 917 O O . VAL A 1 122 ? 4.852 -15.899 -3.939 1.00 98.81 122 VAL A O 1
ATOM 920 N N . THR A 1 123 ? 5.165 -17.669 -5.271 1.00 98.56 123 THR A N 1
ATOM 921 C CA . THR A 1 123 ? 6.086 -16.951 -6.162 1.00 98.56 123 THR A CA 1
ATOM 922 C C . THR A 1 123 ? 5.368 -16.455 -7.411 1.00 98.56 123 THR A C 1
ATOM 924 O O . THR A 1 123 ? 4.747 -17.244 -8.120 1.00 98.56 123 THR A O 1
ATOM 927 N N . VAL A 1 124 ? 5.522 -15.169 -7.713 1.00 98.06 124 VAL A N 1
ATOM 928 C CA . VAL A 1 124 ? 5.125 -14.534 -8.979 1.00 98.06 124 VAL A CA 1
ATOM 929 C C . VAL A 1 124 ? 6.361 -14.011 -9.707 1.00 98.06 124 VAL A C 1
ATOM 931 O O . VAL A 1 124 ? 7.430 -13.886 -9.112 1.00 98.06 124 VAL A O 1
ATOM 934 N N . THR A 1 125 ? 6.240 -13.733 -11.005 1.00 96.75 125 THR A N 1
ATOM 935 C CA . THR A 1 125 ? 7.313 -13.100 -11.786 1.00 96.75 125 THR A CA 1
ATOM 936 C C . THR A 1 125 ? 6.807 -11.789 -12.366 1.00 96.75 125 THR A C 1
ATOM 938 O O . THR A 1 125 ? 5.835 -11.790 -13.114 1.00 96.75 125 THR A O 1
ATOM 941 N N . VAL A 1 126 ? 7.473 -10.685 -12.032 1.00 95.00 126 VAL A N 1
ATOM 942 C CA . VAL A 1 126 ? 7.139 -9.337 -12.512 1.00 95.00 126 V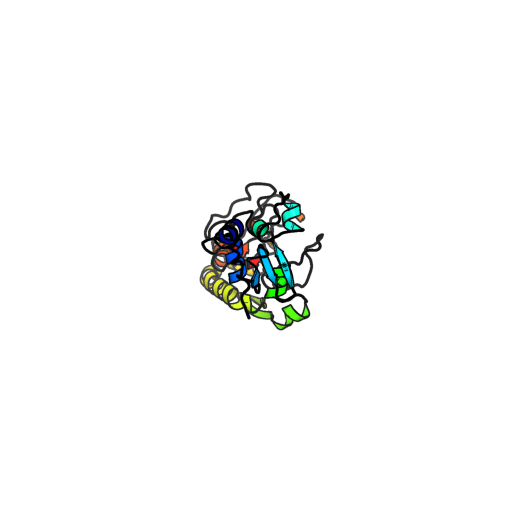AL A CA 1
ATOM 943 C C . VAL A 1 126 ? 8.400 -8.732 -13.105 1.00 95.00 126 VAL A C 1
ATOM 945 O O . VAL A 1 126 ? 9.441 -8.694 -12.451 1.00 95.00 126 VAL A O 1
ATOM 948 N N . GLY A 1 127 ? 8.341 -8.331 -14.374 1.00 90.81 127 GLY A N 1
ATOM 949 C CA . GLY A 1 127 ? 9.511 -7.822 -15.093 1.00 90.81 127 GLY A CA 1
ATOM 950 C C . GLY A 1 127 ? 10.728 -8.751 -15.040 1.00 90.81 127 GLY A C 1
ATOM 951 O O . GLY A 1 127 ? 11.855 -8.302 -14.849 1.00 90.81 127 GLY A O 1
ATOM 952 N N . GLY A 1 128 ? 10.504 -10.063 -15.147 1.00 91.56 128 GLY A N 1
ATOM 953 C CA . GLY A 1 128 ? 11.561 -11.078 -15.087 1.00 91.56 128 GLY A CA 1
ATOM 954 C C . GLY A 1 128 ? 12.145 -11.337 -13.692 1.00 91.56 128 GLY A C 1
ATOM 955 O O . GLY A 1 128 ? 13.013 -12.196 -13.565 1.00 91.56 128 GLY A O 1
ATOM 956 N N . VAL A 1 129 ? 11.673 -10.651 -12.645 1.00 94.19 129 VAL A N 1
ATOM 957 C CA . VAL A 1 129 ? 12.121 -10.870 -11.264 1.00 94.19 129 VAL A CA 1
ATOM 958 C C . VAL A 1 129 ? 11.129 -11.755 -10.521 1.00 94.19 129 VAL A C 1
ATOM 960 O O . VAL A 1 129 ? 9.925 -11.497 -10.527 1.00 94.19 129 VAL A O 1
ATOM 963 N N . ARG A 1 130 ? 11.639 -12.798 -9.858 1.00 96.00 130 ARG A N 1
ATOM 964 C CA . ARG A 1 130 ? 10.847 -13.669 -8.982 1.00 96.00 130 ARG A CA 1
ATOM 965 C C . ARG A 1 130 ? 10.597 -12.976 -7.645 1.00 96.00 130 ARG A C 1
ATOM 967 O O . ARG A 1 130 ? 11.538 -12.567 -6.974 1.00 96.00 130 ARG A O 1
ATOM 974 N N . MET A 1 131 ? 9.338 -12.901 -7.240 1.00 96.56 131 MET A N 1
ATOM 975 C CA . MET A 1 131 ? 8.890 -12.216 -6.029 1.00 96.56 131 MET A CA 1
ATOM 976 C C . MET A 1 131 ? 8.052 -13.166 -5.174 1.00 96.56 131 MET A C 1
ATOM 978 O O . MET A 1 131 ? 7.201 -13.872 -5.717 1.00 96.56 131 MET A O 1
ATOM 982 N N . ARG A 1 132 ? 8.277 -13.194 -3.851 1.00 98.00 132 ARG A N 1
ATOM 983 C CA . ARG A 1 132 ? 7.419 -13.945 -2.923 1.00 98.00 132 ARG A CA 1
ATOM 984 C C . ARG A 1 132 ? 6.355 -13.016 -2.363 1.00 98.00 132 ARG A C 1
ATOM 986 O O . ARG A 1 132 ? 6.679 -12.085 -1.633 1.00 98.00 132 ARG A O 1
ATOM 993 N N . VAL A 1 133 ? 5.103 -13.301 -2.671 1.00 98.75 133 VAL A N 1
ATOM 994 C CA . VAL A 1 133 ? 3.960 -12.462 -2.307 1.00 98.75 133 VAL A CA 1
ATOM 995 C C . VAL A 1 133 ? 2.888 -13.316 -1.651 1.00 98.75 133 VAL A C 1
ATOM 997 O O . VAL A 1 133 ? 2.846 -14.526 -1.867 1.00 98.75 133 VAL A O 1
ATOM 1000 N N . HIS A 1 134 ? 2.022 -12.714 -0.849 1.00 98.81 134 HIS A N 1
ATOM 1001 C CA . HIS A 1 134 ? 0.893 -13.430 -0.268 1.00 98.81 134 HIS A CA 1
ATOM 1002 C C . HIS A 1 134 ? -0.066 -13.898 -1.372 1.00 98.81 134 HIS A C 1
ATOM 1004 O O . HIS A 1 134 ? -0.325 -13.171 -2.331 1.00 98.81 134 HIS A O 1
ATOM 1010 N N . GLU A 1 135 ? -0.625 -15.101 -1.257 1.00 98.75 135 GLU A N 1
ATOM 1011 C CA . GLU A 1 135 ? -1.479 -15.690 -2.300 1.00 98.75 135 GLU A CA 1
ATOM 1012 C C . GLU A 1 135 ? -2.658 -14.795 -2.723 1.00 98.75 135 GLU A C 1
ATOM 1014 O O . GLU A 1 135 ? -2.981 -14.731 -3.907 1.00 98.75 135 GLU A O 1
ATOM 1019 N N . ARG A 1 136 ? -3.241 -14.026 -1.788 1.00 98.25 136 ARG A N 1
ATOM 1020 C CA . ARG A 1 136 ? -4.329 -13.065 -2.073 1.00 98.25 136 ARG A CA 1
ATOM 1021 C C . ARG A 1 136 ? -3.934 -11.951 -3.043 1.00 98.25 136 ARG A C 1
ATOM 1023 O O . ARG A 1 136 ? -4.801 -11.423 -3.727 1.00 98.25 136 ARG A O 1
ATOM 1030 N N . VAL A 1 137 ? -2.651 -11.603 -3.120 1.00 98.50 137 VAL A N 1
ATOM 1031 C CA . VAL A 1 137 ? -2.158 -10.548 -4.020 1.00 98.50 137 VAL A CA 1
ATOM 1032 C C . VAL A 1 137 ? -1.502 -11.105 -5.283 1.00 98.50 137 VAL A C 1
ATOM 1034 O O . VAL A 1 137 ? -1.036 -10.336 -6.120 1.00 98.50 137 VAL A O 1
ATOM 1037 N N . LYS A 1 138 ? -1.508 -12.433 -5.472 1.00 98.69 138 LYS A N 1
ATOM 1038 C CA . LYS A 1 138 ? -0.959 -13.091 -6.664 1.00 98.69 138 LYS A CA 1
ATOM 1039 C C . LYS A 1 138 ? -1.547 -12.513 -7.953 1.00 98.69 138 LYS A C 1
ATOM 1041 O O . LYS A 1 138 ? -0.792 -12.092 -8.823 1.00 98.69 138 LYS A O 1
ATOM 1046 N N . GLU A 1 139 ? -2.874 -12.489 -8.071 1.00 98.69 139 GLU A N 1
ATOM 1047 C CA . GLU A 1 139 ? -3.555 -12.017 -9.283 1.00 98.69 139 GLU A CA 1
ATOM 1048 C C . GLU A 1 139 ? -3.302 -10.524 -9.566 1.00 98.69 139 GLU A C 1
ATOM 1050 O O . GLU A 1 139 ? -2.911 -10.212 -10.692 1.00 98.69 139 GLU A O 1
ATOM 1055 N N . PRO A 1 140 ? -3.411 -9.600 -8.586 1.00 98.62 140 PRO A N 1
ATOM 1056 C CA . PRO A 1 140 ? -2.961 -8.218 -8.760 1.00 98.62 140 PRO A CA 1
ATOM 1057 C C . PRO A 1 140 ? -1.530 -8.103 -9.305 1.00 98.62 140 PRO A C 1
ATOM 1059 O O . PRO A 1 140 ? -1.309 -7.418 -10.301 1.00 98.62 140 PRO A O 1
ATOM 1062 N N . PHE A 1 141 ? -0.560 -8.828 -8.735 1.00 98.56 141 PHE A N 1
ATOM 1063 C CA . PHE A 1 141 ? 0.823 -8.803 -9.226 1.00 98.56 141 PHE A CA 1
ATOM 1064 C C . PHE A 1 141 ? 0.971 -9.347 -10.656 1.00 98.56 141 PHE A C 1
ATOM 1066 O O . PHE A 1 141 ? 1.757 -8.806 -11.435 1.00 98.56 141 PHE A O 1
ATOM 1073 N N . LEU A 1 142 ? 0.226 -10.392 -11.033 1.00 98.62 142 LEU A N 1
ATOM 1074 C CA . LEU A 1 142 ? 0.235 -10.912 -12.406 1.00 98.62 142 LEU A CA 1
ATOM 1075 C C . LEU A 1 142 ? -0.349 -9.903 -13.402 1.00 98.62 142 LEU A C 1
ATOM 1077 O O . LEU A 1 142 ? 0.187 -9.743 -14.500 1.00 98.62 142 LEU A O 1
ATOM 1081 N N . LYS A 1 143 ? -1.398 -9.172 -13.018 1.00 98.75 143 LYS A N 1
ATOM 1082 C CA . LYS A 1 143 ? -1.956 -8.097 -13.848 1.00 98.75 143 LYS A CA 1
ATOM 1083 C C . LYS A 1 143 ? -0.994 -6.918 -13.981 1.00 98.75 143 LYS A C 1
ATOM 1085 O O . LYS A 1 143 ? -0.831 -6.402 -15.085 1.00 98.75 143 LYS A O 1
ATOM 1090 N N . VAL A 1 144 ? -0.289 -6.550 -12.908 1.00 98.50 144 VAL A N 1
ATOM 1091 C CA . VAL A 1 144 ? 0.814 -5.577 -12.976 1.00 98.50 144 VAL A CA 1
ATOM 1092 C C . VAL A 1 144 ? 1.884 -6.060 -13.957 1.00 98.50 144 VAL A C 1
ATOM 1094 O O . VAL A 1 144 ? 2.292 -5.304 -14.835 1.00 98.50 144 VAL A O 1
ATOM 1097 N N . ALA A 1 145 ? 2.299 -7.330 -13.880 1.00 98.00 145 ALA A N 1
ATOM 1098 C CA . ALA A 1 145 ? 3.280 -7.894 -14.806 1.00 98.00 145 ALA A CA 1
ATOM 1099 C C . ALA A 1 145 ? 2.832 -7.779 -16.273 1.00 98.00 145 ALA A C 1
ATOM 1101 O O . ALA A 1 145 ? 3.619 -7.337 -17.109 1.00 98.00 145 ALA A O 1
ATOM 1102 N N . ALA A 1 146 ? 1.569 -8.098 -16.569 1.00 98.44 146 ALA A N 1
ATOM 1103 C CA . ALA A 1 146 ? 1.005 -7.974 -17.913 1.00 98.44 146 ALA A CA 1
ATOM 1104 C C . ALA A 1 146 ? 0.984 -6.516 -18.412 1.00 98.44 146 ALA A C 1
ATOM 1106 O O . ALA A 1 146 ? 1.329 -6.246 -19.560 1.00 98.44 146 ALA A O 1
ATOM 1107 N N . ARG A 1 147 ? 0.636 -5.552 -17.547 1.00 98.06 147 ARG A N 1
ATOM 1108 C CA . ARG A 1 147 ? 0.661 -4.116 -17.890 1.00 98.06 147 ARG A CA 1
ATOM 1109 C C . ARG A 1 147 ? 2.070 -3.597 -18.159 1.00 98.06 147 ARG A C 1
ATOM 1111 O O . ARG A 1 147 ? 2.254 -2.733 -19.013 1.00 98.06 147 ARG A O 1
ATOM 1118 N N . LEU A 1 148 ? 3.054 -4.113 -17.430 1.00 97.12 148 LEU A N 1
ATOM 1119 C CA . LEU A 1 148 ? 4.449 -3.706 -17.560 1.00 97.12 148 LEU A CA 1
ATOM 1120 C C . LEU A 1 148 ? 5.152 -4.351 -18.756 1.00 97.12 148 LEU A C 1
ATOM 1122 O O . LEU A 1 148 ? 6.095 -3.759 -19.271 1.00 97.12 148 LEU A O 1
ATOM 1126 N N . GLU A 1 149 ? 4.718 -5.526 -19.216 1.00 96.31 149 GLU A N 1
ATOM 1127 C CA . GLU A 1 149 ? 5.353 -6.262 -20.318 1.00 96.31 149 GLU A CA 1
ATOM 1128 C C . GLU A 1 149 ? 5.695 -5.386 -21.546 1.00 96.31 149 GLU A C 1
ATOM 1130 O O . GLU A 1 149 ? 6.858 -5.391 -21.964 1.00 96.31 149 GLU A O 1
ATOM 1135 N N . PRO A 1 150 ? 4.771 -4.584 -22.120 1.00 96.62 150 PRO A N 1
ATOM 1136 C CA . PRO A 1 150 ? 5.116 -3.707 -23.238 1.00 96.62 150 PRO A CA 1
ATOM 1137 C C . PRO A 1 150 ? 6.093 -2.589 -22.850 1.00 96.62 150 PRO A C 1
ATOM 1139 O O . PRO A 1 150 ? 6.949 -2.234 -23.658 1.00 96.62 150 PRO A O 1
ATOM 1142 N N . LEU A 1 151 ? 5.997 -2.056 -21.628 1.00 95.50 151 LEU A N 1
ATOM 1143 C CA . LEU A 1 151 ? 6.831 -0.948 -21.148 1.00 95.50 151 LEU A CA 1
ATOM 1144 C C . LEU A 1 151 ? 8.285 -1.383 -20.931 1.00 95.50 151 LEU A C 1
ATOM 1146 O O . LEU A 1 151 ? 9.215 -0.633 -21.207 1.00 95.50 151 LEU A O 1
ATOM 1150 N N . LEU A 1 152 ? 8.493 -2.621 -20.481 1.00 94.88 152 LEU A N 1
ATOM 1151 C CA . LEU A 1 152 ? 9.814 -3.167 -20.165 1.00 94.88 152 LEU A CA 1
ATOM 1152 C C . LEU A 1 152 ? 10.672 -3.491 -21.392 1.00 94.88 152 LEU A C 1
ATOM 1154 O O . LEU A 1 152 ? 11.848 -3.818 -21.236 1.00 94.88 152 LEU A O 1
ATOM 1158 N N . LYS A 1 153 ? 10.118 -3.368 -22.605 1.00 93.94 153 LYS A N 1
ATOM 1159 C CA . LYS A 1 153 ? 10.896 -3.395 -23.855 1.00 93.94 153 LYS A CA 1
ATOM 1160 C C . LYS A 1 153 ? 11.825 -2.186 -23.974 1.00 93.94 153 LYS A C 1
ATOM 1162 O O . LYS A 1 153 ? 12.815 -2.251 -24.698 1.00 93.94 153 LYS A O 1
ATOM 1167 N N . ALA A 1 154 ? 11.506 -1.103 -23.271 1.00 94.88 154 ALA A N 1
ATOM 1168 C CA . ALA A 1 154 ? 12.264 0.129 -23.290 1.00 94.88 154 ALA A CA 1
ATOM 1169 C C . ALA A 1 154 ? 13.320 0.122 -22.156 1.00 94.88 154 ALA A C 1
ATOM 1171 O O . ALA A 1 154 ? 12.950 -0.002 -20.979 1.00 94.88 154 ALA A 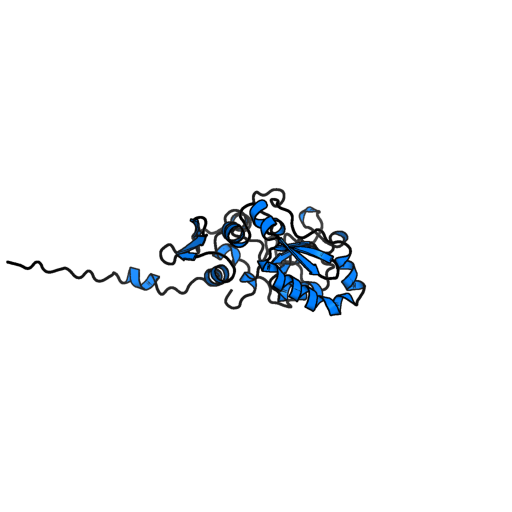O 1
ATOM 1172 N N . PRO A 1 155 ? 14.634 0.203 -22.460 1.00 92.62 155 PRO A N 1
ATOM 1173 C CA . PRO A 1 155 ? 15.701 0.093 -21.456 1.00 92.62 155 PRO A CA 1
ATOM 1174 C C . PRO A 1 155 ? 15.590 1.101 -20.305 1.00 92.62 155 PRO A C 1
ATOM 1176 O O . PRO A 1 155 ? 15.939 0.806 -19.162 1.00 92.62 155 PRO A O 1
ATOM 1179 N N . GLU A 1 156 ? 15.066 2.290 -20.591 1.00 90.94 156 GLU A N 1
ATOM 1180 C CA . GLU A 1 156 ? 14.845 3.355 -19.624 1.00 90.94 156 GLU A CA 1
ATOM 1181 C C . GLU A 1 156 ? 13.774 3.021 -18.584 1.00 90.94 156 GLU A C 1
ATOM 1183 O O . GLU A 1 156 ? 13.827 3.584 -17.494 1.00 90.94 156 GLU A O 1
ATOM 1188 N N . VAL A 1 157 ? 12.852 2.101 -18.884 1.00 91.94 157 VAL A N 1
ATOM 1189 C CA . VAL A 1 157 ? 11.886 1.555 -17.920 1.00 91.94 157 VAL A CA 1
ATOM 1190 C C . VAL A 1 157 ? 12.425 0.263 -17.305 1.00 91.94 157 VAL A C 1
ATOM 1192 O O . VAL A 1 157 ? 12.312 0.052 -16.097 1.00 91.94 157 VAL A O 1
ATOM 1195 N N . ARG A 1 158 ? 13.063 -0.592 -18.115 1.00 92.81 158 ARG A N 1
ATOM 1196 C CA . ARG A 1 158 ? 13.616 -1.882 -17.677 1.00 92.81 158 ARG A CA 1
ATOM 1197 C C . ARG A 1 158 ? 14.549 -1.742 -16.476 1.00 92.81 158 ARG A C 1
ATOM 1199 O O . ARG A 1 158 ? 14.431 -2.538 -15.548 1.00 92.81 158 ARG A O 1
ATOM 1206 N N . LYS A 1 159 ? 15.396 -0.706 -16.467 1.00 92.56 159 LYS A N 1
ATOM 1207 C CA . LYS A 1 159 ? 16.390 -0.452 -15.410 1.00 92.56 159 LYS A CA 1
ATOM 1208 C C . LYS A 1 159 ? 15.813 -0.369 -13.991 1.00 92.56 159 LYS A C 1
ATOM 1210 O O . LYS A 1 159 ? 16.515 -0.636 -13.023 1.00 92.56 159 LYS A O 1
ATOM 1215 N N . PHE A 1 160 ? 14.533 -0.012 -13.839 1.00 92.75 160 PHE A N 1
ATOM 1216 C CA . PHE A 1 160 ? 13.885 0.063 -12.522 1.00 92.75 160 PHE A CA 1
ATOM 1217 C C . PHE A 1 160 ? 13.629 -1.320 -11.898 1.00 92.75 160 PHE A C 1
ATOM 1219 O O . PHE A 1 160 ? 13.295 -1.412 -10.720 1.00 92.75 160 PHE A O 1
ATOM 1226 N N . PHE A 1 161 ? 13.829 -2.395 -12.665 1.00 92.56 161 PHE A N 1
ATOM 1227 C CA . PHE A 1 161 ? 13.732 -3.780 -12.205 1.00 92.56 161 PHE A CA 1
ATOM 1228 C C . PHE A 1 161 ? 15.094 -4.445 -11.964 1.00 92.56 161 PHE A C 1
ATOM 1230 O O . PHE A 1 161 ? 15.127 -5.600 -11.545 1.00 92.56 161 PHE A O 1
ATOM 1237 N N . ASP A 1 162 ? 16.203 -3.737 -12.191 1.00 89.25 162 ASP A N 1
ATOM 1238 C CA . ASP A 1 162 ? 17.555 -4.279 -11.984 1.00 89.25 162 ASP A CA 1
ATOM 1239 C C . ASP A 1 162 ? 17.947 -4.324 -10.495 1.00 89.25 162 ASP A C 1
ATOM 1241 O O . ASP A 1 162 ? 18.921 -4.976 -10.120 1.00 89.25 162 ASP A O 1
ATOM 1245 N N . ASP A 1 163 ? 17.196 -3.623 -9.640 1.00 89.56 163 ASP A N 1
ATOM 1246 C CA . ASP A 1 163 ? 17.482 -3.451 -8.217 1.00 89.56 163 ASP A CA 1
ATOM 1247 C C . ASP A 1 163 ? 16.179 -3.438 -7.404 1.00 89.56 163 ASP A C 1
ATOM 1249 O O . ASP A 1 163 ? 15.557 -2.396 -7.193 1.00 89.56 163 ASP A O 1
ATOM 1253 N N . ILE A 1 164 ? 15.736 -4.628 -6.998 1.00 92.12 164 ILE A N 1
ATOM 1254 C CA . ILE A 1 164 ? 14.503 -4.844 -6.234 1.00 92.12 164 ILE A CA 1
ATOM 1255 C C . ILE A 1 164 ? 14.858 -4.984 -4.751 1.00 92.12 164 ILE A C 1
ATOM 1257 O O . ILE A 1 164 ? 15.633 -5.866 -4.385 1.00 92.12 164 ILE A O 1
ATOM 1261 N N . GLY A 1 165 ? 14.263 -4.150 -3.895 1.00 88.19 165 GLY A N 1
ATOM 1262 C CA . GLY A 1 165 ? 14.497 -4.151 -2.443 1.00 88.19 165 GLY A CA 1
ATOM 1263 C C . GLY A 1 165 ? 13.857 -5.334 -1.715 1.00 88.19 165 GLY A C 1
ATOM 1264 O O . GLY A 1 165 ? 14.236 -5.669 -0.594 1.00 88.19 165 GLY A O 1
ATOM 1265 N N . GLY A 1 166 ? 12.920 -6.007 -2.381 1.00 91.25 166 GLY A N 1
ATOM 1266 C CA . GLY A 1 166 ? 12.263 -7.214 -1.902 1.00 91.25 166 GLY A CA 1
ATOM 1267 C C . GLY A 1 166 ? 10.748 -7.071 -1.864 1.00 91.25 166 GLY A C 1
ATOM 1268 O O . GLY A 1 166 ? 10.180 -6.057 -2.260 1.00 91.25 166 GLY A O 1
ATOM 1269 N N . THR A 1 167 ? 10.092 -8.136 -1.408 1.00 96.81 167 THR A N 1
ATOM 1270 C CA . THR A 1 167 ? 8.623 -8.223 -1.317 1.00 96.81 167 THR A CA 1
ATOM 1271 C C . THR A 1 167 ? 8.152 -8.638 0.067 1.00 96.81 167 THR A C 1
ATOM 1273 O O . THR A 1 167 ? 7.292 -7.983 0.648 1.00 96.81 167 THR A O 1
ATOM 1276 N N . TYR A 1 168 ? 8.781 -9.659 0.647 1.00 98.25 168 TYR A N 1
ATOM 1277 C CA . TYR A 1 168 ? 8.474 -10.128 1.994 1.00 98.25 168 TYR A CA 1
ATOM 1278 C C . TYR A 1 168 ? 9.636 -9.908 2.967 1.00 98.25 168 TYR A C 1
ATOM 1280 O O . TYR A 1 168 ? 10.763 -10.327 2.699 1.00 98.25 168 TYR A O 1
ATOM 1288 N N . ASN A 1 169 ? 9.336 -9.294 4.112 1.00 98.06 169 ASN A N 1
ATOM 1289 C CA . ASN A 1 169 ? 10.227 -9.177 5.264 1.00 98.06 169 ASN A CA 1
ATOM 1290 C C . ASN A 1 169 ? 9.381 -8.957 6.527 1.00 98.06 169 ASN A C 1
ATOM 1292 O O . ASN A 1 169 ? 8.783 -7.890 6.689 1.00 98.06 169 ASN A O 1
ATOM 1296 N N . TYR A 1 170 ? 9.317 -9.957 7.409 1.00 98.19 170 TYR A N 1
ATOM 1297 C CA . TYR A 1 170 ? 8.511 -9.885 8.627 1.00 98.19 170 TYR A CA 1
ATOM 1298 C C . TYR A 1 170 ? 9.167 -8.999 9.685 1.00 98.19 170 TYR A C 1
ATOM 1300 O O . TYR A 1 170 ? 9.965 -9.453 10.505 1.00 98.19 170 TYR A O 1
ATOM 1308 N N . ARG A 1 171 ? 8.834 -7.707 9.654 1.00 97.75 171 ARG A N 1
ATOM 1309 C CA . ARG A 1 171 ? 9.382 -6.700 10.566 1.00 97.75 171 ARG A CA 1
ATOM 1310 C C . ARG A 1 171 ? 8.408 -5.560 10.835 1.00 97.75 171 ARG A C 1
ATOM 1312 O O . ARG A 1 171 ? 7.537 -5.248 10.020 1.00 97.75 171 ARG A O 1
ATOM 1319 N N . LYS A 1 172 ? 8.653 -4.866 11.943 1.00 97.88 172 LYS A N 1
ATOM 1320 C CA . LYS A 1 172 ? 8.079 -3.547 12.213 1.00 97.88 172 LYS A CA 1
ATOM 1321 C C . LYS A 1 172 ? 8.717 -2.474 11.323 1.00 97.88 172 LYS A C 1
ATOM 1323 O O . LYS A 1 172 ? 9.831 -2.635 10.802 1.00 97.88 172 LYS A O 1
ATOM 1328 N N . ILE A 1 173 ? 8.005 -1.369 11.127 1.00 94.81 173 ILE A N 1
ATOM 1329 C CA . ILE A 1 173 ? 8.557 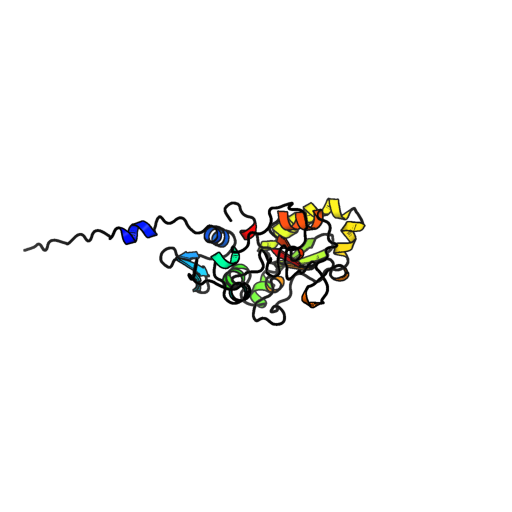-0.159 10.513 1.00 94.81 173 ILE A CA 1
ATOM 1330 C C . ILE A 1 173 ? 9.552 0.451 11.506 1.00 94.81 173 ILE A C 1
ATOM 1332 O O . ILE A 1 173 ? 9.267 0.558 12.697 1.00 94.81 173 ILE A O 1
ATOM 1336 N N . ALA A 1 174 ? 10.734 0.836 11.021 1.00 92.50 174 ALA A N 1
ATOM 1337 C CA . ALA A 1 174 ? 11.802 1.346 11.875 1.00 92.50 174 ALA A CA 1
ATOM 1338 C C . ALA A 1 174 ? 11.314 2.522 12.741 1.00 92.50 174 ALA A C 1
ATOM 1340 O O . ALA A 1 174 ? 10.709 3.465 12.227 1.00 92.50 174 ALA A O 1
ATOM 1341 N N . GLY A 1 175 ? 11.606 2.485 14.041 1.00 91.69 175 GLY A N 1
ATOM 1342 C CA . GLY A 1 175 ? 11.211 3.538 14.982 1.00 91.69 175 GLY A CA 1
ATOM 1343 C C . GLY A 1 175 ? 9.712 3.598 15.296 1.00 91.69 175 GLY A C 1
ATOM 1344 O O . GLY A 1 175 ? 9.251 4.637 15.744 1.00 91.69 175 GLY A O 1
ATOM 1345 N N . THR A 1 176 ? 8.955 2.529 15.034 1.00 94.06 176 THR A N 1
ATOM 1346 C CA . THR A 1 176 ? 7.530 2.412 15.391 1.00 94.06 176 THR A CA 1
ATOM 1347 C C . THR A 1 176 ? 7.231 0.993 15.873 1.00 94.06 176 THR A C 1
ATOM 1349 O O . THR A 1 176 ? 8.018 0.076 15.618 1.00 94.06 176 THR A O 1
ATOM 1352 N N . ASP A 1 177 ? 6.059 0.788 16.471 1.00 94.81 177 ASP A N 1
ATOM 1353 C CA . ASP A 1 177 ? 5.564 -0.547 16.816 1.00 94.81 177 ASP A CA 1
ATOM 1354 C C . ASP A 1 177 ? 4.678 -1.196 15.745 1.00 94.81 177 ASP A C 1
ATOM 1356 O O . ASP A 1 177 ? 4.251 -2.338 15.909 1.00 94.81 177 ASP A O 1
ATOM 1360 N N . ARG A 1 178 ? 4.470 -0.508 14.620 1.00 95.88 178 ARG A N 1
ATOM 1361 C CA . ARG A 1 178 ? 3.569 -0.922 13.542 1.00 95.88 178 ARG A CA 1
ATOM 1362 C C . ARG A 1 178 ? 4.237 -1.898 12.587 1.00 95.88 178 ARG A C 1
ATOM 1364 O O . ARG A 1 178 ? 5.388 -1.699 12.181 1.00 95.88 178 ARG A O 1
ATOM 1371 N N . MET A 1 179 ? 3.510 -2.931 12.173 1.00 97.50 179 MET A N 1
ATOM 1372 C CA . MET A 1 179 ? 4.000 -3.872 11.166 1.00 97.50 179 MET A CA 1
ATOM 1373 C C . MET A 1 179 ? 4.158 -3.216 9.786 1.00 97.50 179 MET A C 1
ATOM 1375 O O . MET A 1 179 ? 3.336 -2.415 9.341 1.00 97.50 179 MET A O 1
ATOM 1379 N N . SER A 1 180 ? 5.242 -3.560 9.085 1.00 97.81 180 SER A N 1
ATOM 1380 C CA . SER A 1 180 ? 5.448 -3.144 7.694 1.00 97.81 180 SER A CA 1
ATOM 1381 C C . SER A 1 180 ? 4.509 -3.904 6.755 1.00 97.81 180 SER A C 1
ATOM 1383 O O . SER A 1 180 ? 4.264 -5.089 6.960 1.00 97.81 180 SER A O 1
ATOM 1385 N N . ALA A 1 181 ? 4.070 -3.284 5.656 1.00 98.38 181 ALA A N 1
ATOM 1386 C CA . ALA A 1 181 ? 3.327 -3.994 4.611 1.00 98.38 181 ALA A CA 1
ATOM 1387 C C . ALA A 1 181 ? 4.124 -5.152 3.978 1.00 98.38 181 ALA A C 1
ATOM 1389 O O . ALA A 1 181 ? 3.545 -6.170 3.596 1.00 98.38 181 ALA A O 1
ATOM 1390 N N . HIS A 1 182 ? 5.461 -5.071 3.965 1.00 98.62 182 HIS A N 1
ATOM 1391 C CA . HIS A 1 182 ? 6.312 -6.202 3.578 1.00 98.62 182 HIS A CA 1
ATOM 1392 C C . HIS A 1 182 ? 6.149 -7.417 4.492 1.00 98.62 182 HIS A C 1
ATOM 1394 O O . HIS A 1 182 ? 6.360 -8.544 4.048 1.00 98.62 182 HIS A O 1
ATOM 1400 N N . ALA A 1 183 ? 5.755 -7.227 5.752 1.00 98.62 183 ALA A N 1
ATOM 1401 C CA . ALA A 1 183 ? 5.543 -8.337 6.670 1.00 98.62 183 ALA A CA 1
ATOM 1402 C C . ALA A 1 183 ? 4.322 -9.182 6.305 1.00 98.62 183 ALA A C 1
ATOM 1404 O O . ALA A 1 183 ? 4.273 -10.346 6.680 1.00 98.62 183 ALA A O 1
ATOM 1405 N N . TYR A 1 184 ? 3.383 -8.629 5.536 1.00 98.75 184 TYR A N 1
ATOM 1406 C CA . TYR A 1 184 ? 2.215 -9.348 5.029 1.00 98.75 184 TYR A CA 1
ATOM 1407 C C . TYR A 1 184 ? 2.420 -9.886 3.608 1.00 98.75 184 TYR A C 1
ATOM 1409 O O . TYR A 1 184 ? 1.518 -10.507 3.063 1.00 98.75 184 TYR A O 1
ATOM 1417 N N . GLY A 1 185 ? 3.581 -9.648 2.979 1.00 98.62 185 GLY A N 1
ATOM 1418 C CA . GLY A 1 185 ? 3.848 -10.080 1.602 1.00 98.62 185 GLY A CA 1
ATOM 1419 C C . GLY A 1 185 ? 2.979 -9.379 0.550 1.00 98.62 185 GLY A C 1
ATOM 1420 O O . GLY A 1 185 ? 2.710 -9.961 -0.499 1.00 98.62 185 GLY A O 1
ATOM 1421 N N . ILE A 1 186 ? 2.522 -8.156 0.833 1.00 98.75 186 ILE A N 1
ATOM 1422 C CA . ILE A 1 186 ? 1.627 -7.369 -0.036 1.00 98.75 186 ILE A CA 1
ATOM 1423 C C . ILE A 1 186 ? 2.295 -6.120 -0.624 1.00 98.75 186 ILE A C 1
ATOM 1425 O O . ILE A 1 186 ? 1.620 -5.281 -1.218 1.00 98.75 186 ILE A O 1
ATOM 1429 N N . ALA A 1 187 ? 3.605 -5.980 -0.435 1.00 98.69 187 ALA A N 1
ATOM 1430 C CA . ALA A 1 187 ? 4.373 -4.825 -0.871 1.00 98.69 187 ALA A CA 1
ATOM 1431 C C . ALA A 1 187 ? 5.578 -5.228 -1.722 1.00 98.69 187 ALA A C 1
ATOM 1433 O O . ALA A 1 187 ? 6.033 -6.373 -1.674 1.00 98.69 187 ALA A O 1
ATOM 1434 N N . VAL A 1 188 ? 6.101 -4.278 -2.490 1.00 98.44 188 VAL A N 1
ATOM 1435 C CA . VAL A 1 188 ? 7.345 -4.406 -3.248 1.00 98.44 188 VAL A CA 1
ATOM 1436 C C . VAL A 1 188 ? 8.103 -3.084 -3.233 1.00 98.44 188 VAL A C 1
ATOM 1438 O O . VAL A 1 188 ? 7.502 -2.031 -3.424 1.00 98.44 188 VAL A O 1
ATOM 1441 N N . ASP A 1 189 ? 9.420 -3.162 -3.053 1.00 97.88 189 ASP A N 1
ATOM 1442 C CA . ASP A 1 189 ? 10.317 -2.021 -3.222 1.00 97.88 189 ASP A CA 1
ATOM 1443 C C . ASP A 1 189 ? 11.033 -2.140 -4.575 1.00 97.88 189 ASP A C 1
ATOM 1445 O O . ASP A 1 189 ? 11.801 -3.081 -4.807 1.00 97.88 189 ASP A O 1
ATOM 1449 N N . LEU A 1 190 ? 10.771 -1.202 -5.486 1.00 94.44 190 LEU A N 1
ATOM 1450 C CA . LEU A 1 190 ? 11.377 -1.127 -6.815 1.00 94.44 190 LEU A CA 1
ATOM 1451 C C . LEU A 1 190 ? 12.480 -0.068 -6.867 1.00 94.44 190 LEU A C 1
ATOM 1453 O O . LEU A 1 190 ? 12.349 1.013 -6.301 1.00 94.44 190 LEU A O 1
ATOM 1457 N N . ALA A 1 191 ? 13.530 -0.345 -7.637 1.00 89.88 191 ALA A N 1
ATOM 1458 C CA . ALA A 1 191 ? 14.582 0.607 -7.977 1.00 89.88 191 ALA A CA 1
ATOM 1459 C C . ALA A 1 191 ? 15.220 1.322 -6.774 1.00 89.88 191 ALA A C 1
ATOM 1461 O O . ALA A 1 191 ? 15.348 2.550 -6.777 1.00 89.88 191 ALA A O 1
ATOM 1462 N N . VAL A 1 192 ? 15.650 0.566 -5.762 1.00 90.31 192 VAL A N 1
ATOM 1463 C CA . VAL A 1 192 ? 16.156 1.112 -4.487 1.00 90.31 192 VAL A CA 1
ATOM 1464 C C . VAL A 1 192 ? 17.256 2.159 -4.711 1.00 90.31 192 VAL A C 1
ATOM 1466 O O . VAL A 1 192 ? 17.161 3.270 -4.192 1.00 90.31 192 VAL A O 1
ATOM 1469 N N . LYS A 1 193 ? 18.238 1.888 -5.580 1.00 90.00 193 LYS A N 1
ATOM 1470 C CA . LYS A 1 193 ? 19.314 2.830 -5.974 1.00 90.00 193 LYS A CA 1
ATOM 1471 C C . LYS A 1 193 ? 18.844 4.129 -6.641 1.00 90.00 193 LYS A C 1
ATOM 1473 O O . LYS A 1 193 ? 19.624 5.072 -6.782 1.00 90.00 193 LYS A O 1
ATOM 1478 N N . HIS A 1 194 ? 17.614 4.176 -7.136 1.00 86.56 194 HIS A N 1
ATOM 1479 C CA . HIS A 1 194 ? 17.028 5.337 -7.807 1.00 86.56 194 HIS A CA 1
ATOM 1480 C C . HIS A 1 194 ? 15.912 5.990 -6.993 1.00 86.56 194 HIS A C 1
ATOM 1482 O O . HIS A 1 194 ? 15.318 6.962 -7.465 1.00 86.56 194 HIS A O 1
ATOM 1488 N N . SER A 1 195 ? 15.653 5.475 -5.795 1.00 93.38 195 SER A N 1
ATOM 1489 C CA . SER A 1 195 ? 14.612 5.959 -4.908 1.00 93.38 195 SER A CA 1
ATOM 1490 C C . SER A 1 195 ? 15.092 7.119 -4.034 1.00 93.38 195 SER A C 1
ATOM 1492 O O . SER A 1 195 ? 16.270 7.261 -3.706 1.00 93.38 195 SER A O 1
ATOM 1494 N N . ALA A 1 196 ? 14.143 7.965 -3.669 1.00 95.25 196 ALA A N 1
ATOM 1495 C CA . ALA A 1 196 ? 14.207 8.898 -2.564 1.00 95.25 196 ALA A CA 1
ATOM 1496 C C . ALA A 1 196 ? 13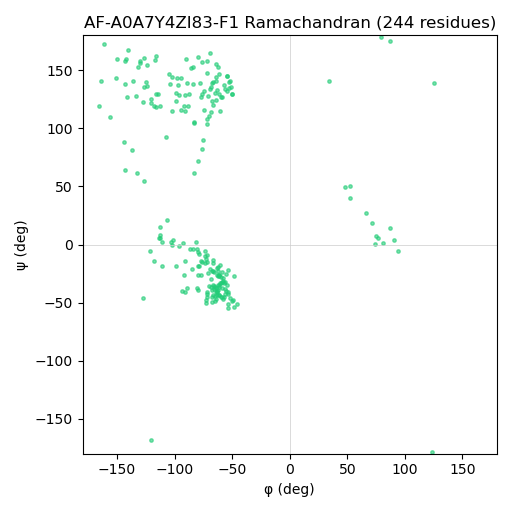.370 8.354 -1.392 1.00 95.25 196 ALA A C 1
ATOM 1498 O O . ALA A 1 196 ? 12.254 7.860 -1.602 1.00 95.25 196 ALA A O 1
ATOM 1499 N N . TYR A 1 197 ? 13.909 8.487 -0.178 1.00 95.56 197 TYR A N 1
ATOM 1500 C CA . TYR A 1 197 ? 13.251 8.142 1.082 1.00 95.56 197 TYR A CA 1
ATOM 1501 C C . TYR A 1 197 ? 13.431 9.275 2.094 1.00 95.56 197 TYR A C 1
ATOM 1503 O O . TYR A 1 197 ? 14.559 9.702 2.346 1.00 95.56 197 TYR A O 1
ATOM 1511 N N . TRP A 1 198 ? 12.336 9.746 2.689 1.00 93.81 198 TRP A N 1
ATOM 1512 C CA . TRP A 1 198 ? 12.312 10.976 3.491 1.00 93.81 198 TRP A CA 1
ATOM 1513 C C . TRP A 1 198 ? 13.279 10.979 4.684 1.00 93.81 198 TRP A C 1
ATOM 1515 O O . TRP A 1 198 ? 13.835 12.020 5.030 1.00 93.81 198 TRP A O 1
ATOM 1525 N N . ARG A 1 199 ? 13.547 9.817 5.298 1.00 92.62 199 ARG A N 1
ATOM 1526 C CA . ARG A 1 199 ? 14.478 9.730 6.441 1.00 92.62 199 ARG A CA 1
ATOM 1527 C C . ARG A 1 199 ? 15.949 9.805 6.058 1.00 92.62 199 ARG A C 1
ATOM 1529 O O . ARG A 1 199 ? 16.778 10.028 6.933 1.00 92.62 199 ARG A O 1
ATOM 1536 N N . ASN A 1 200 ? 16.280 9.636 4.780 1.00 91.69 200 ASN A N 1
ATOM 1537 C CA . ASN A 1 200 ? 17.650 9.806 4.296 1.00 91.69 200 ASN A CA 1
ATOM 1538 C C . ASN A 1 200 ? 17.992 11.289 4.055 1.00 91.69 200 ASN A C 1
ATOM 1540 O O . ASN A 1 200 ? 19.102 11.601 3.627 1.00 91.69 200 ASN A O 1
ATOM 1544 N N . GLY A 1 201 ? 17.054 12.200 4.342 1.00 87.44 201 GLY A N 1
ATOM 1545 C CA . GLY A 1 201 ? 17.168 13.623 4.054 1.00 87.44 201 GLY A CA 1
ATOM 1546 C C . GLY A 1 201 ? 16.877 13.960 2.589 1.00 87.44 201 GLY A C 1
ATOM 1547 O O . GLY A 1 201 ? 16.615 13.090 1.758 1.00 87.44 201 GLY A O 1
ATOM 1548 N N . GLY A 1 202 ? 16.933 15.255 2.276 1.00 87.81 202 GLY A N 1
ATOM 1549 C CA . GLY A 1 202 ? 16.637 15.787 0.945 1.00 87.81 202 GLY A CA 1
ATOM 1550 C C . GLY A 1 202 ? 15.156 16.100 0.713 1.00 87.81 202 GLY A C 1
ATOM 1551 O O . GLY A 1 202 ? 14.298 15.855 1.558 1.00 87.81 202 GLY A O 1
ATOM 1552 N N . SER A 1 203 ? 14.873 16.687 -0.448 1.00 92.06 203 SER A N 1
ATOM 1553 C CA . SER A 1 203 ? 13.516 17.033 -0.878 1.00 92.06 203 SER A CA 1
ATOM 1554 C C . SER A 1 203 ? 12.871 15.886 -1.651 1.00 92.06 203 SER A C 1
ATOM 1556 O O . SER A 1 203 ? 13.566 15.042 -2.225 1.00 92.06 203 SER A O 1
ATOM 1558 N N . TRP A 1 204 ? 11.538 15.897 -1.722 1.00 95.81 204 TRP A N 1
ATOM 1559 C CA . TRP A 1 204 ? 10.791 14.988 -2.587 1.00 95.81 204 TRP A CA 1
ATOM 1560 C C . TRP A 1 204 ? 11.357 15.018 -4.012 1.00 95.81 204 TRP A C 1
ATOM 1562 O O . TRP A 1 204 ? 11.553 16.083 -4.603 1.00 95.81 204 TRP A O 1
ATOM 1572 N N . SER A 1 205 ? 11.633 13.840 -4.563 1.00 94.88 205 SER A N 1
ATOM 1573 C CA . SER A 1 205 ? 12.042 13.680 -5.953 1.00 94.88 205 SER A CA 1
ATOM 1574 C C . SER A 1 205 ? 11.606 12.315 -6.458 1.00 94.88 205 SER A C 1
ATOM 1576 O O . SER A 1 205 ? 11.642 11.336 -5.719 1.00 94.88 205 SER A O 1
ATOM 1578 N N . ASN A 1 206 ? 11.204 12.245 -7.725 1.00 95.06 206 ASN A N 1
AT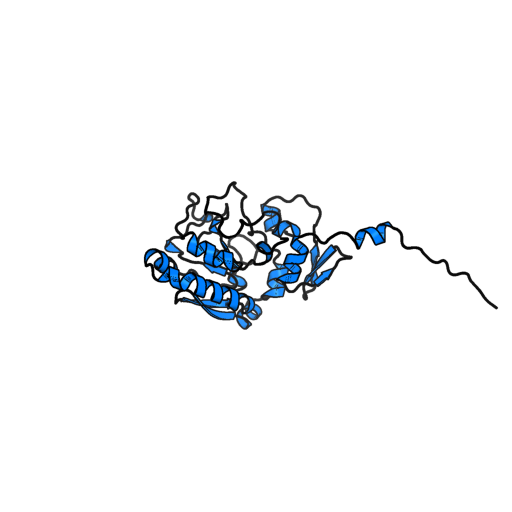OM 1579 C CA . ASN A 1 206 ? 10.789 11.003 -8.355 1.00 95.06 206 ASN A CA 1
ATOM 1580 C C . ASN A 1 206 ? 11.593 10.742 -9.630 1.00 95.06 206 ASN A C 1
ATOM 1582 O O . ASN A 1 206 ? 11.835 11.648 -10.427 1.00 95.06 206 ASN A O 1
ATOM 1586 N N . ARG A 1 207 ? 11.964 9.476 -9.832 1.00 94.88 207 ARG A N 1
ATOM 1587 C CA . ARG A 1 207 ? 12.578 8.982 -11.070 1.00 94.88 207 ARG A CA 1
ATOM 1588 C C . ARG A 1 207 ? 11.740 7.914 -11.766 1.00 94.88 207 ARG A C 1
ATOM 1590 O O . ARG A 1 207 ? 12.024 7.620 -12.923 1.00 94.88 207 ARG A O 1
ATOM 1597 N N . LEU A 1 208 ? 10.744 7.335 -11.093 1.00 95.31 208 LEU A N 1
ATOM 1598 C CA . LEU A 1 208 ? 9.888 6.313 -11.684 1.00 95.31 208 LEU A CA 1
ATOM 1599 C C . LEU A 1 208 ? 8.996 6.928 -12.777 1.00 95.31 208 LEU A C 1
ATOM 1601 O O . LEU A 1 208 ? 8.407 7.990 -12.556 1.00 95.31 208 LEU A O 1
ATOM 1605 N N . PRO A 1 209 ? 8.857 6.279 -13.945 1.00 96.25 209 PRO A N 1
ATOM 1606 C CA . PRO A 1 209 ? 7.955 6.735 -14.991 1.00 96.25 209 PRO A CA 1
ATOM 1607 C C . PRO A 1 209 ? 6.498 6.673 -14.528 1.00 96.25 209 PRO A C 1
ATOM 1609 O O . PRO A 1 209 ? 6.100 5.710 -13.872 1.00 96.25 209 PRO A O 1
ATOM 1612 N N . GLN A 1 210 ? 5.687 7.642 -14.962 1.00 97.56 210 GLN A N 1
ATOM 1613 C CA . GLN A 1 210 ? 4.238 7.662 -14.716 1.00 97.56 210 GLN A CA 1
ATOM 1614 C C . GLN A 1 210 ? 3.581 6.321 -15.064 1.00 97.56 210 GLN A C 1
ATOM 1616 O O . GLN A 1 210 ? 2.877 5.753 -14.241 1.00 97.56 210 GLN A O 1
ATOM 1621 N N . ALA A 1 211 ? 3.887 5.770 -16.242 1.00 97.44 211 ALA A N 1
ATOM 1622 C CA . ALA A 1 211 ? 3.297 4.520 -16.715 1.00 97.44 211 ALA A CA 1
ATOM 1623 C C . ALA A 1 211 ? 3.604 3.30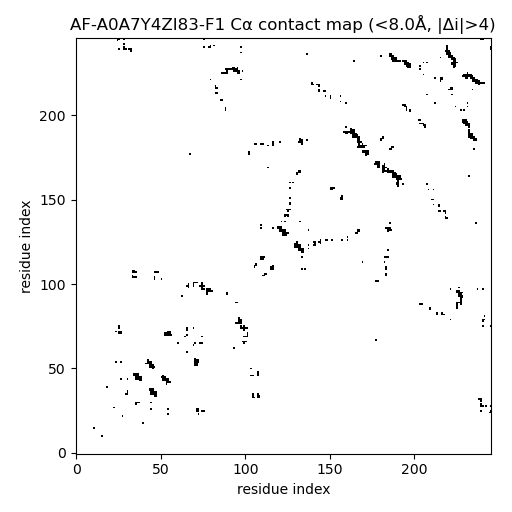8 -15.812 1.00 97.44 211 ALA A C 1
ATOM 1625 O O . ALA A 1 211 ? 2.815 2.368 -15.764 1.00 97.44 211 ALA A O 1
ATOM 1626 N N . LEU A 1 212 ? 4.731 3.322 -15.088 1.00 97.12 212 LEU A N 1
ATOM 1627 C CA . LEU A 1 212 ? 5.049 2.277 -14.113 1.00 97.12 212 LEU A CA 1
ATOM 1628 C C . LEU A 1 212 ? 4.161 2.426 -12.878 1.00 97.12 212 LEU A C 1
ATOM 1630 O O . LEU A 1 212 ? 3.551 1.448 -12.456 1.00 97.12 212 LEU A O 1
ATOM 1634 N N . VAL A 1 213 ? 4.049 3.642 -12.335 1.00 98.06 213 VAL A N 1
ATOM 1635 C CA . VAL A 1 213 ? 3.166 3.921 -11.193 1.00 98.06 213 VAL A CA 1
ATOM 1636 C C . VAL A 1 213 ? 1.716 3.594 -11.546 1.00 98.06 213 VAL A C 1
ATOM 1638 O O . VAL A 1 213 ? 1.059 2.883 -10.794 1.00 98.06 213 VAL A O 1
ATOM 1641 N N . ASP A 1 214 ? 1.250 3.998 -12.728 1.00 98.56 214 ASP A N 1
ATOM 1642 C CA . ASP A 1 214 ? -0.104 3.717 -13.210 1.00 98.56 214 ASP A CA 1
ATOM 1643 C C . ASP A 1 214 ? -0.379 2.215 -13.347 1.00 98.56 214 ASP A C 1
ATOM 1645 O O . ASP A 1 214 ? -1.494 1.772 -13.071 1.00 98.56 214 ASP A O 1
ATOM 1649 N N . ALA A 1 215 ? 0.613 1.415 -13.759 1.00 98.38 215 ALA A N 1
ATOM 1650 C CA . ALA A 1 215 ? 0.459 -0.034 -13.874 1.00 98.38 215 ALA A CA 1
ATOM 1651 C C . ALA A 1 215 ? 0.178 -0.691 -12.516 1.00 98.38 215 ALA A C 1
ATOM 1653 O O . ALA A 1 215 ? -0.663 -1.586 -12.440 1.00 98.38 215 ALA A O 1
ATOM 1654 N N . PHE A 1 216 ? 0.853 -0.228 -11.461 1.00 98.56 216 PHE A N 1
ATOM 1655 C CA . PHE A 1 216 ? 0.615 -0.656 -10.084 1.00 98.56 216 PHE A CA 1
ATOM 1656 C C . PHE A 1 216 ? -0.695 -0.101 -9.538 1.00 98.56 216 PHE A C 1
ATOM 1658 O O . PHE A 1 216 ? -1.524 -0.871 -9.048 1.00 98.56 216 PHE A O 1
ATOM 1665 N N . GLU A 1 217 ? -0.908 1.213 -9.667 1.00 98.50 217 GLU A N 1
ATOM 1666 C CA . GLU A 1 217 ? -2.123 1.865 -9.193 1.00 98.50 217 GLU A CA 1
ATOM 1667 C C . GLU A 1 217 ? -3.329 1.149 -9.780 1.00 98.50 217 GLU A C 1
ATOM 1669 O O . GLU A 1 217 ? -4.127 0.662 -8.990 1.00 98.50 217 GLU A O 1
ATOM 1674 N N . ALA A 1 218 ? -3.399 0.924 -11.099 1.00 98.06 218 ALA A N 1
ATOM 1675 C CA . ALA A 1 218 ? -4.496 0.229 -11.783 1.00 98.06 218 ALA A CA 1
ATOM 1676 C C . ALA A 1 218 ? -4.925 -1.111 -11.158 1.00 98.06 218 ALA A C 1
ATOM 1678 O O . ALA A 1 218 ? -6.091 -1.483 -11.285 1.00 98.06 218 ALA A O 1
ATOM 1679 N N . GLU A 1 219 ? -4.022 -1.799 -10.460 1.00 98.25 219 GLU A N 1
ATOM 1680 C CA . GLU A 1 219 ? -4.272 -3.087 -9.811 1.00 98.25 219 GLU A CA 1
ATOM 1681 C C . GLU A 1 219 ? -4.377 -2.989 -8.285 1.00 98.25 219 GLU A C 1
ATOM 1683 O O . GLU A 1 219 ? -4.233 -3.987 -7.592 1.00 98.25 219 GLU A O 1
ATOM 1688 N N . GLY A 1 220 ? -4.666 -1.801 -7.752 1.00 97.69 220 GLY A N 1
ATOM 1689 C CA . GLY A 1 220 ? -4.968 -1.587 -6.336 1.00 97.69 220 GLY A CA 1
ATOM 1690 C C . GLY A 1 220 ? -3.747 -1.346 -5.456 1.00 97.69 220 GLY A C 1
ATOM 1691 O O . GLY A 1 220 ? -3.870 -1.423 -4.238 1.00 97.69 220 GLY A O 1
ATOM 1692 N N . PHE A 1 221 ? -2.578 -1.062 -6.031 1.00 98.62 221 PHE A N 1
ATOM 1693 C CA . PHE A 1 221 ? -1.396 -0.709 -5.250 1.00 98.62 221 PHE A CA 1
ATOM 1694 C C . PHE A 1 221 ? -1.310 0.800 -5.049 1.00 98.62 221 PHE A C 1
ATOM 1696 O O . PHE A 1 221 ? -1.355 1.560 -6.012 1.00 98.62 221 PHE A O 1
ATOM 1703 N N . VAL A 1 222 ? -1.136 1.245 -3.809 1.00 98.56 222 VAL A N 1
ATOM 1704 C CA . VAL A 1 222 ? -0.706 2.620 -3.541 1.00 98.56 222 VAL A CA 1
ATOM 1705 C C . VAL A 1 222 ? 0.809 2.718 -3.643 1.00 98.56 222 VAL A C 1
ATOM 1707 O O . VAL A 1 222 ? 1.526 1.740 -3.425 1.00 98.56 222 VAL A O 1
ATOM 1710 N N . TRP A 1 223 ? 1.295 3.908 -3.975 1.00 98.69 223 TRP A N 1
ATOM 1711 C CA . TRP A 1 223 ? 2.708 4.189 -4.180 1.00 98.69 223 TRP A CA 1
ATOM 1712 C C . TRP A 1 223 ? 3.221 5.196 -3.153 1.00 98.69 223 TRP A C 1
ATOM 1714 O O . TRP A 1 223 ? 2.671 6.289 -3.001 1.00 98.69 223 TRP A O 1
ATOM 1724 N N . GLY A 1 224 ? 4.329 4.857 -2.499 1.00 98.12 224 GLY A N 1
ATOM 1725 C CA . GLY A 1 224 ? 4.932 5.671 -1.452 1.00 98.12 224 GLY A CA 1
ATOM 1726 C C . GLY A 1 224 ? 5.502 7.004 -1.932 1.00 98.12 224 GLY A C 1
ATOM 1727 O O . GLY A 1 224 ? 5.753 7.899 -1.128 1.00 98.12 224 GLY A O 1
ATOM 1728 N N . GLY A 1 225 ? 5.654 7.202 -3.244 1.00 97.56 225 GLY A N 1
ATOM 1729 C CA . GLY A 1 225 ? 5.994 8.507 -3.811 1.00 97.56 225 GLY A CA 1
ATOM 1730 C C . GLY A 1 225 ? 4.849 9.526 -3.808 1.00 97.56 225 GLY A C 1
ATOM 1731 O O . GLY A 1 225 ? 5.111 10.702 -4.057 1.00 97.56 225 GLY A O 1
ATOM 1732 N N . ARG A 1 226 ? 3.607 9.115 -3.500 1.00 97.75 226 ARG A N 1
ATOM 1733 C CA . ARG A 1 226 ? 2.475 10.034 -3.264 1.00 97.75 226 ARG A CA 1
ATOM 1734 C C . ARG A 1 226 ? 2.494 10.673 -1.868 1.00 97.75 226 ARG A C 1
ATOM 1736 O O . ARG A 1 226 ? 1.660 11.530 -1.607 1.00 97.75 226 ARG A O 1
ATOM 1743 N N . TRP A 1 227 ? 3.388 10.243 -0.978 1.00 97.62 227 TRP A N 1
ATOM 1744 C CA . TRP A 1 227 ? 3.411 10.646 0.430 1.00 97.62 227 TRP A CA 1
ATOM 1745 C C . TRP A 1 227 ? 4.351 11.819 0.684 1.00 97.62 227 TRP A C 1
ATOM 1747 O O . TRP A 1 227 ? 5.447 11.865 0.123 1.00 97.62 227 TRP A O 1
ATOM 1757 N N . ALA A 1 228 ? 3.968 12.722 1.583 1.00 96.69 228 ALA A N 1
ATOM 1758 C CA . ALA A 1 228 ? 4.847 13.726 2.175 1.00 96.69 228 ALA A CA 1
ATOM 1759 C C . ALA A 1 228 ? 6.049 13.058 2.849 1.00 96.69 228 ALA A C 1
ATOM 1761 O O . ALA A 1 228 ? 7.200 13.440 2.623 1.00 96.69 228 ALA A O 1
ATOM 1762 N N . HIS A 1 229 ? 5.791 11.966 3.566 1.00 96.38 229 HIS A N 1
ATOM 1763 C CA . HIS A 1 229 ? 6.807 11.047 4.068 1.00 96.38 229 HIS A CA 1
ATOM 1764 C C . HIS A 1 229 ? 7.203 10.043 2.977 1.00 96.38 229 HIS A C 1
ATOM 1766 O O . HIS A 1 229 ? 7.003 8.833 3.115 1.00 96.38 229 HIS A O 1
ATOM 1772 N N . PHE A 1 230 ? 7.733 10.571 1.872 1.00 97.06 230 PHE A N 1
ATOM 1773 C CA . PHE A 1 230 ? 7.947 9.831 0.633 1.00 97.06 230 PHE A CA 1
ATOM 1774 C C . PHE A 1 230 ? 8.828 8.593 0.797 1.00 97.06 230 PHE A C 1
ATOM 1776 O O . PHE A 1 230 ? 9.896 8.627 1.415 1.00 97.06 230 PHE A O 1
ATOM 1783 N N . ASP A 1 231 ? 8.392 7.517 0.153 1.00 97.12 231 ASP A N 1
ATOM 1784 C CA . ASP A 1 231 ? 9.125 6.270 -0.028 1.00 97.12 231 ASP A CA 1
ATOM 1785 C C . ASP A 1 231 ? 8.936 5.806 -1.478 1.00 97.12 231 ASP A C 1
ATOM 1787 O O . ASP A 1 231 ? 8.037 5.043 -1.821 1.00 97.12 231 ASP A O 1
ATOM 1791 N N . THR A 1 232 ? 9.718 6.387 -2.386 1.00 97.19 232 THR A N 1
ATOM 1792 C CA . THR A 1 232 ? 9.447 6.277 -3.835 1.00 97.19 232 THR A CA 1
ATOM 1793 C C . THR A 1 232 ? 9.755 4.904 -4.424 1.00 97.19 232 THR A C 1
ATOM 1795 O O . THR A 1 232 ? 9.325 4.632 -5.542 1.00 97.19 232 THR A O 1
ATOM 1798 N N . MET A 1 233 ? 10.454 4.033 -3.693 1.00 97.12 233 MET A N 1
ATOM 1799 C CA . MET A 1 233 ? 10.598 2.625 -4.075 1.00 97.12 233 MET A CA 1
ATOM 1800 C C . MET A 1 233 ? 9.336 1.817 -3.773 1.00 97.12 233 MET A C 1
ATOM 1802 O O . MET A 1 233 ? 9.092 0.811 -4.435 1.00 97.12 233 MET A O 1
ATOM 1806 N N . HIS A 1 234 ? 8.538 2.252 -2.801 1.00 98.44 234 HIS A N 1
ATOM 1807 C CA . HIS A 1 234 ? 7.555 1.407 -2.150 1.00 98.44 234 HIS A CA 1
ATOM 1808 C C . HIS A 1 234 ? 6.204 1.388 -2.861 1.00 98.44 234 HIS A C 1
ATOM 1810 O O . HIS A 1 234 ? 5.592 2.430 -3.099 1.00 98.44 234 HIS A O 1
ATOM 1816 N N . PHE A 1 235 ? 5.695 0.191 -3.124 1.00 98.75 235 PHE A N 1
ATOM 1817 C CA . PHE A 1 235 ? 4.317 -0.058 -3.536 1.00 98.75 235 PHE A CA 1
ATOM 1818 C C . PHE A 1 235 ? 3.677 -1.049 -2.572 1.00 98.75 235 PHE A C 1
ATOM 1820 O O . PHE A 1 235 ? 4.285 -2.071 -2.261 1.00 98.75 235 PHE A O 1
ATOM 1827 N N . GLU A 1 236 ? 2.436 -0.807 -2.153 1.00 98.69 236 GLU A N 1
ATOM 1828 C CA . GLU A 1 236 ? 1.685 -1.744 -1.310 1.00 98.69 236 GLU A CA 1
ATOM 1829 C C . GLU A 1 236 ? 0.241 -1.914 -1.775 1.00 98.69 236 GLU A C 1
ATOM 1831 O O . GLU A 1 236 ? -0.414 -0.958 -2.184 1.00 98.69 236 GLU A O 1
ATOM 1836 N N . TYR A 1 237 ? -0.261 -3.145 -1.718 1.00 98.69 237 TYR A N 1
ATOM 1837 C CA . TYR A 1 237 ? -1.618 -3.473 -2.137 1.00 98.69 237 TYR A CA 1
ATOM 1838 C C . TYR A 1 237 ? -2.645 -2.982 -1.112 1.00 98.69 237 TYR A C 1
ATOM 1840 O O . TYR A 1 237 ? -2.657 -3.441 0.032 1.00 98.69 237 TYR A O 1
ATOM 1848 N N . ARG A 1 238 ? -3.491 -2.041 -1.539 1.00 98.00 238 ARG A N 1
ATOM 1849 C CA . ARG A 1 238 ? -4.516 -1.333 -0.759 1.00 98.00 238 ARG A CA 1
ATOM 1850 C C . ARG A 1 238 ? -5.762 -1.094 -1.626 1.00 98.00 238 ARG A C 1
ATOM 1852 O O . ARG A 1 238 ? -6.068 0.047 -1.990 1.00 98.00 238 ARG A O 1
ATOM 1859 N N . PRO A 1 239 ? -6.441 -2.173 -2.055 1.00 96.88 239 PRO A N 1
ATOM 1860 C CA . PRO A 1 239 ? -7.530 -2.094 -3.025 1.00 96.88 239 PRO A CA 1
ATOM 1861 C C . PRO A 1 239 ? -8.729 -1.290 -2.513 1.00 96.88 239 PRO A C 1
ATOM 1863 O O . PRO A 1 239 ? -9.436 -0.681 -3.315 1.00 96.88 239 PRO A O 1
ATOM 1866 N N . GLU A 1 240 ? -8.918 -1.221 -1.194 1.00 96.56 240 GLU A N 1
ATOM 1867 C CA . GLU A 1 240 ? -10.007 -0.493 -0.552 1.00 96.56 240 GLU A CA 1
ATOM 1868 C C . GLU A 1 240 ? -9.953 1.018 -0.810 1.00 96.56 240 GLU A C 1
ATOM 1870 O O . GLU A 1 240 ? -10.967 1.692 -0.684 1.00 96.56 240 GLU A O 1
ATOM 1875 N N . LEU A 1 241 ? -8.790 1.553 -1.197 1.00 96.31 241 LEU A N 1
ATOM 1876 C CA . LEU A 1 241 ? -8.600 2.976 -1.488 1.00 96.31 241 LEU A CA 1
ATOM 1877 C C . LEU A 1 241 ? -8.941 3.355 -2.939 1.00 96.31 241 LEU A C 1
ATOM 1879 O O . LEU A 1 241 ? -8.858 4.528 -3.301 1.00 96.31 241 LEU A O 1
ATOM 1883 N N . PHE A 1 242 ? -9.294 2.378 -3.781 1.00 93.88 242 PHE A N 1
ATOM 1884 C CA . PHE A 1 242 ? -9.552 2.579 -5.211 1.00 93.88 242 PHE A CA 1
ATOM 1885 C C . PHE A 1 242 ? -10.953 2.166 -5.667 1.00 93.88 242 PHE A C 1
ATOM 1887 O O . PHE A 1 242 ? -11.285 2.347 -6.840 1.00 93.88 242 PHE A O 1
ATOM 1894 N N . GLU A 1 243 ? -11.753 1.574 -4.787 1.00 86.38 243 GLU A N 1
ATOM 1895 C CA . GLU A 1 243 ? -13.110 1.152 -5.113 1.00 86.38 243 GLU A CA 1
ATOM 1896 C C . GLU A 1 243 ? -14.074 2.345 -5.113 1.00 86.38 243 GLU A C 1
ATOM 1898 O O . GLU A 1 243 ? -13.996 3.238 -4.274 1.00 86.38 243 GLU A O 1
ATOM 1903 N N . GLU A 1 244 ? -14.990 2.385 -6.082 1.00 76.44 244 GLU A N 1
ATOM 1904 C CA . GLU A 1 244 ? -15.979 3.457 -6.158 1.00 76.44 244 GLU A CA 1
ATOM 1905 C C . GLU A 1 244 ? -16.922 3.424 -4.952 1.00 76.44 244 GLU A C 1
ATOM 1907 O O . GLU A 1 244 ? -17.523 2.403 -4.627 1.00 76.44 244 GLU A O 1
ATOM 1912 N N . GLY A 1 245 ? -17.095 4.575 -4.304 1.00 72.19 245 GLY A N 1
ATOM 1913 C CA . GLY A 1 245 ? -17.875 4.660 -3.068 1.00 72.19 245 GLY A CA 1
ATOM 1914 C C . GLY A 1 245 ? -17.014 4.550 -1.814 1.00 72.19 245 GLY A C 1
ATOM 1915 O O . GLY A 1 245 ? -17.541 4.799 -0.730 1.00 72.19 245 GLY A O 1
ATOM 1916 N N . CYS A 1 246 ? -15.721 4.289 -2.000 1.00 70.81 246 CYS A N 1
ATOM 1917 C CA . CYS A 1 246 ? -14.596 4.653 -1.154 1.00 70.81 246 CYS A CA 1
ATOM 1918 C C . CYS A 1 246 ? -13.962 5.943 -1.747 1.00 70.81 246 CYS A C 1
ATOM 1920 O O . CYS A 1 246 ? -13.459 6.756 -0.951 1.00 70.81 246 CYS A O 1
#

Nearest PDB structures (foldseek):
  4qaw-assembly7_G  TM=5.219E-01  e=9.792E+00  Paenibacillus barcinonensis

pLDDT: mean 90.98, std 14.92, range [33.91, 98.88]

Sequence (246 aa):
VVDAGAAVTVPSAASQSRKDAALPRGVKCIVHHYDVDLDLAGRALVTKAGDRVPFDDGQTKTAEQRLETPDVEDMFAMRYPARGTPIAAPKGPDDDPGRVRVEAFFRATYGATAREVEARLVTVTVGGVRMRVHERVKEPFLKVAARLEPLLKAPEVRKFFDDIGGTYNYRKIAGTDRMSAHAYGIAVDLAVKHSAYWRNGGSWSNRLPQALVDAFEAEGFVWGGRWAHFDTMHFEYRPELFEEGC

Secondary structure (DSSP, 8-state):
---------PPPHHHHTTTSSPPPHHHHHHHHHSSEEEETTTTEEEETT--EEES-------HHHHHHS--TGGGGSSPPPPTTPPP---SSTT--TT----HHHHHHHH-SSHHHHHTTEEEEEETTEEEEEEGGGHHHHHHHHHHHTTGGGSHHHHGGGSSEEES----BPTTSSSBPGGGGT-EEEE-GGG--BGGG-S-----S-HHHHHHHHTTTEEEGGGSSS-BTTEEEE-GGGTSTT-